Protein AF-A0A7C4J9B8-F1 (afdb_monomer)

Structure (mmCIF, N/CA/C/O backbone):
data_AF-A0A7C4J9B8-F1
#
_entry.id   AF-A0A7C4J9B8-F1
#
loop_
_atom_site.group_PDB
_atom_site.id
_atom_site.type_symbol
_atom_site.label_atom_id
_atom_site.label_alt_id
_atom_site.label_comp_id
_atom_site.label_asym_id
_atom_site.label_entity_id
_atom_site.label_seq_id
_atom_site.pdbx_PDB_ins_code
_atom_site.Cartn_x
_atom_site.Cartn_y
_atom_site.Cartn_z
_atom_site.occupancy
_atom_site.B_iso_or_equiv
_atom_site.auth_seq_id
_atom_site.auth_comp_id
_atom_site.auth_asym_id
_atom_site.auth_atom_id
_atom_site.pdbx_PDB_model_num
ATOM 1 N N . GLN A 1 1 ? -2.238 14.741 -14.739 1.00 83.69 1 GLN A N 1
ATOM 2 C CA . GLN A 1 1 ? -2.807 13.945 -13.625 1.00 83.69 1 GLN A CA 1
ATOM 3 C C . GLN A 1 1 ? -1.728 13.008 -13.070 1.00 83.69 1 GLN A C 1
ATOM 5 O O . GLN A 1 1 ? -0.863 12.611 -13.839 1.00 83.69 1 GLN A O 1
ATOM 10 N N . ASP A 1 2 ? -1.736 12.688 -11.771 1.00 91.88 2 ASP A N 1
ATOM 11 C CA . ASP A 1 2 ? -0.837 11.696 -11.151 1.00 91.88 2 ASP A CA 1
ATOM 12 C C . ASP A 1 2 ? -1.139 10.262 -11.636 1.00 91.88 2 ASP A C 1
ATOM 14 O O . ASP A 1 2 ? -2.225 9.717 -11.402 1.00 91.88 2 ASP A O 1
ATOM 18 N N . THR A 1 3 ? -0.169 9.643 -12.313 1.00 95.00 3 THR A N 1
ATOM 19 C CA . THR A 1 3 ? -0.278 8.241 -12.752 1.00 95.00 3 THR A CA 1
ATOM 20 C C . THR A 1 3 ? 0.234 7.260 -11.702 1.00 95.00 3 THR A C 1
ATOM 22 O O . THR A 1 3 ? -0.128 6.095 -11.779 1.00 95.00 3 THR A O 1
ATOM 25 N N . GLY A 1 4 ? 0.913 7.733 -10.655 1.00 95.50 4 GLY A N 1
ATOM 26 C CA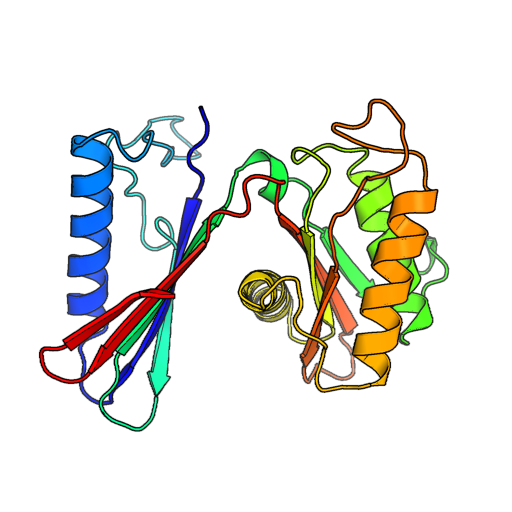 . GLY A 1 4 ? 1.406 6.964 -9.517 1.00 95.50 4 GLY A CA 1
ATOM 27 C C . GLY A 1 4 ? 2.857 6.504 -9.651 1.00 95.50 4 GLY A C 1
ATOM 28 O O . GLY A 1 4 ? 3.483 6.637 -10.704 1.00 95.50 4 GLY A O 1
ATOM 29 N N . THR A 1 5 ? 3.366 5.938 -8.562 1.00 96.38 5 THR A N 1
ATOM 30 C CA . THR A 1 5 ? 4.609 5.171 -8.509 1.00 96.38 5 THR A CA 1
ATOM 31 C C . THR A 1 5 ? 4.346 3.760 -9.039 1.00 96.38 5 THR A C 1
ATOM 33 O O . THR A 1 5 ? 3.442 3.093 -8.520 1.00 96.38 5 THR A O 1
ATOM 36 N N . PRO A 1 6 ? 5.109 3.286 -10.040 1.00 97.56 6 PRO A N 1
ATOM 37 C CA . PRO A 1 6 ? 5.047 1.900 -10.485 1.00 97.56 6 PRO A CA 1
ATOM 38 C C . PRO A 1 6 ? 5.665 0.979 -9.424 1.00 97.56 6 PRO A C 1
ATOM 40 O O . PRO A 1 6 ? 6.838 1.134 -9.071 1.00 97.56 6 PRO A O 1
ATOM 43 N N . ILE A 1 7 ? 4.875 0.031 -8.920 1.00 97.88 7 ILE A N 1
ATOM 44 C CA . ILE A 1 7 ? 5.305 -0.984 -7.952 1.00 97.88 7 ILE A CA 1
ATOM 45 C C . ILE A 1 7 ? 5.047 -2.363 -8.556 1.00 97.88 7 ILE A C 1
ATOM 47 O O . ILE A 1 7 ? 3.918 -2.669 -8.949 1.00 97.88 7 ILE A O 1
ATOM 51 N N . PHE A 1 8 ? 6.094 -3.180 -8.611 1.00 98.38 8 PHE A N 1
ATOM 52 C CA . PHE A 1 8 ? 6.072 -4.528 -9.163 1.00 98.38 8 PHE A CA 1
ATOM 53 C C . PHE A 1 8 ? 6.407 -5.556 -8.085 1.00 98.38 8 PHE A C 1
ATOM 55 O O . PHE A 1 8 ? 7.357 -5.379 -7.321 1.00 98.38 8 PHE A O 1
ATOM 62 N N . TYR A 1 9 ? 5.651 -6.645 -8.083 1.00 98.19 9 TYR A N 1
ATOM 63 C CA . TYR A 1 9 ? 5.896 -7.857 -7.314 1.00 98.19 9 TYR A CA 1
ATOM 64 C C . TYR A 1 9 ? 6.062 -8.988 -8.329 1.00 98.19 9 TYR A C 1
ATOM 66 O O . TYR A 1 9 ? 5.125 -9.327 -9.050 1.00 98.19 9 TYR A O 1
ATOM 74 N N . VAL A 1 10 ? 7.279 -9.503 -8.450 1.00 98.25 10 VAL A N 1
ATOM 75 C CA . VAL A 1 10 ? 7.687 -10.430 -9.503 1.00 98.25 10 VAL A CA 1
ATOM 76 C C . VAL A 1 10 ? 8.033 -11.765 -8.866 1.00 98.25 10 VAL A C 1
ATOM 78 O O . VAL A 1 10 ? 9.107 -11.914 -8.286 1.00 98.25 10 VAL A O 1
ATOM 81 N N . HIS A 1 11 ? 7.126 -12.723 -9.006 1.00 98.31 11 HIS A N 1
ATOM 82 C CA . HIS A 1 11 ? 7.353 -14.115 -8.641 1.00 98.31 11 HIS A CA 1
ATOM 83 C C . HIS A 1 11 ? 7.901 -14.827 -9.871 1.00 98.31 11 HIS A C 1
ATOM 85 O O . HIS A 1 11 ? 7.189 -14.941 -10.872 1.00 98.31 11 HIS A O 1
ATOM 91 N N . HIS A 1 12 ? 9.171 -15.219 -9.840 1.00 98.00 12 HIS A N 1
ATOM 92 C CA . HIS A 1 12 ? 9.857 -15.784 -11.000 1.00 98.00 12 HIS A CA 1
ATOM 93 C C . HIS A 1 12 ? 10.343 -17.213 -10.737 1.00 98.00 12 HIS A C 1
ATOM 95 O O . HIS A 1 12 ? 10.721 -17.515 -9.607 1.00 98.00 12 HIS A O 1
ATOM 101 N N . PRO A 1 13 ? 10.404 -18.069 -11.770 1.00 97.19 13 PRO A N 1
ATOM 102 C CA . PRO A 1 13 ? 10.996 -19.395 -11.643 1.00 97.19 13 PRO A CA 1
ATOM 103 C C . PRO A 1 13 ? 12.482 -19.351 -11.275 1.00 97.19 13 PRO A C 1
ATOM 105 O O . PRO A 1 13 ? 13.183 -18.367 -11.560 1.00 97.19 13 PRO A O 1
ATOM 108 N N . GLU A 1 14 ? 12.974 -20.458 -10.722 1.00 96.75 14 GLU A N 1
ATOM 109 C CA . GLU A 1 14 ? 14.399 -20.666 -10.462 1.00 96.75 14 GLU A CA 1
ATOM 110 C C . GLU A 1 14 ? 15.246 -20.482 -11.736 1.00 96.75 14 GLU A C 1
ATOM 112 O O . GLU A 1 14 ? 14.867 -20.868 -12.846 1.00 96.75 14 GLU A O 1
ATOM 117 N N . GLY A 1 15 ? 16.414 -19.850 -11.584 1.00 95.50 15 GLY A N 1
ATOM 118 C CA . GLY A 1 15 ? 17.379 -19.650 -12.672 1.00 95.50 15 GLY A CA 1
ATOM 119 C C . GLY A 1 15 ? 17.086 -18.453 -13.586 1.00 95.50 15 GLY A C 1
ATOM 120 O O . GLY A 1 15 ? 17.899 -18.123 -14.459 1.00 95.50 15 GLY A O 1
ATOM 121 N N . TRP A 1 16 ? 15.973 -17.744 -13.377 1.00 96.19 16 TRP A N 1
ATOM 122 C CA . TRP A 1 16 ? 15.672 -16.510 -14.101 1.00 96.19 16 TRP A CA 1
ATOM 123 C C . TRP A 1 16 ? 16.461 -15.327 -13.533 1.00 96.19 16 TRP A C 1
ATOM 125 O O . TRP A 1 16 ? 16.483 -15.054 -12.337 1.00 96.19 16 TRP A O 1
ATOM 135 N N . SER A 1 17 ? 17.118 -14.566 -14.411 1.00 97.44 17 SER A N 1
ATOM 136 C CA . SER A 1 17 ? 17.943 -13.437 -13.975 1.00 97.44 17 SER A CA 1
ATOM 137 C C . SER A 1 17 ? 17.088 -12.232 -13.577 1.00 97.44 17 SER A C 1
ATOM 139 O O . SER A 1 17 ? 16.566 -11.521 -14.440 1.00 97.44 17 SER A O 1
ATOM 141 N N . THR A 1 18 ? 17.054 -11.919 -12.281 1.00 97.81 18 THR A N 1
ATOM 142 C CA . THR A 1 18 ? 16.412 -10.704 -11.742 1.00 97.81 18 THR A CA 1
ATOM 143 C C . THR A 1 18 ? 16.972 -9.415 -12.351 1.00 97.81 18 THR A C 1
ATOM 145 O O . THR A 1 18 ? 16.229 -8.457 -12.559 1.00 97.81 18 THR A O 1
ATOM 148 N N . ARG A 1 19 ? 18.259 -9.388 -12.735 1.00 97.62 19 ARG A N 1
ATOM 149 C CA . ARG A 1 19 ? 18.864 -8.268 -13.479 1.00 97.62 19 ARG A CA 1
ATOM 150 C C . ARG A 1 19 ? 18.213 -8.075 -14.851 1.00 97.62 19 ARG A C 1
ATOM 152 O O . ARG A 1 19 ? 17.813 -6.961 -15.173 1.00 97.62 19 ARG A O 1
ATOM 159 N N . LYS A 1 20 ? 18.069 -9.149 -15.637 1.00 98.12 20 LYS A N 1
ATOM 160 C CA . LYS A 1 20 ? 17.431 -9.083 -16.966 1.00 98.12 20 LYS A CA 1
ATOM 161 C C . LYS A 1 20 ? 15.945 -8.730 -16.856 1.00 98.12 20 LYS A C 1
ATOM 163 O O . LYS A 1 20 ? 15.470 -7.885 -17.608 1.00 98.12 20 LYS A O 1
ATOM 168 N N . LEU A 1 21 ? 15.234 -9.314 -15.889 1.00 97.75 21 LEU A N 1
ATOM 169 C CA . LEU A 1 21 ? 13.833 -8.973 -15.614 1.00 97.75 21 LEU A CA 1
ATOM 170 C C . LEU A 1 21 ? 13.683 -7.492 -15.235 1.00 97.75 21 LEU A C 1
ATOM 172 O O . LEU A 1 21 ? 12.823 -6.796 -15.768 1.00 97.75 21 LEU A O 1
ATOM 176 N N . ARG A 1 22 ? 14.563 -6.975 -14.369 1.00 98.19 22 ARG A N 1
ATOM 177 C CA . ARG A 1 22 ? 14.599 -5.553 -13.996 1.00 98.19 22 ARG A CA 1
ATOM 178 C C . ARG A 1 22 ? 14.830 -4.653 -15.210 1.00 98.19 22 ARG A C 1
ATOM 180 O O . ARG A 1 22 ? 14.131 -3.653 -15.352 1.00 98.19 22 ARG A O 1
ATOM 187 N N . GLU A 1 23 ? 15.784 -4.993 -16.075 1.00 98.06 23 GLU A N 1
ATOM 188 C CA . GLU A 1 23 ? 16.058 -4.253 -17.316 1.00 98.06 23 GLU A CA 1
ATOM 189 C C . GLU A 1 23 ? 14.816 -4.207 -18.227 1.00 98.06 23 GLU A C 1
ATOM 191 O O . GLU A 1 23 ? 14.440 -3.129 -18.691 1.00 98.06 23 GLU A O 1
ATOM 196 N N . GLN A 1 24 ? 14.126 -5.338 -18.409 1.00 97.88 24 GLN A N 1
ATOM 197 C CA . GLN A 1 24 ? 12.894 -5.422 -19.205 1.00 97.88 24 GLN A CA 1
ATOM 198 C C . GLN A 1 24 ? 11.749 -4.591 -18.608 1.00 97.88 24 GLN A C 1
ATOM 200 O O . GLN A 1 24 ? 11.103 -3.828 -19.328 1.00 97.88 24 GLN A O 1
ATOM 205 N N . ILE A 1 25 ? 11.528 -4.675 -17.293 1.00 98.12 25 ILE A N 1
ATOM 206 C CA . ILE A 1 25 ? 10.502 -3.883 -16.596 1.00 98.12 25 ILE A CA 1
ATOM 207 C C . ILE A 1 25 ? 10.797 -2.384 -16.729 1.00 98.12 25 ILE A C 1
ATOM 209 O O . ILE A 1 25 ? 9.907 -1.605 -17.075 1.00 98.12 25 ILE A O 1
ATOM 213 N N . ARG A 1 26 ? 12.050 -1.961 -16.512 1.00 98.38 26 ARG A N 1
ATOM 214 C CA . ARG A 1 26 ? 12.448 -0.550 -16.659 1.00 98.38 26 ARG A CA 1
ATOM 215 C C . ARG A 1 26 ? 12.256 -0.065 -18.097 1.00 98.38 26 ARG A C 1
ATOM 217 O O . ARG A 1 26 ? 11.726 1.027 -18.290 1.00 98.38 26 ARG A O 1
ATOM 224 N N . ALA A 1 27 ? 12.605 -0.873 -19.098 1.00 98.50 27 ALA A N 1
ATOM 225 C CA . ALA A 1 27 ? 12.360 -0.542 -20.501 1.00 98.50 27 ALA A CA 1
ATOM 226 C C . ALA A 1 27 ? 10.858 -0.387 -20.809 1.00 98.50 27 ALA A C 1
ATOM 228 O O . ALA A 1 27 ? 10.466 0.567 -21.483 1.00 98.50 27 ALA A O 1
ATOM 229 N N . ALA A 1 28 ? 10.006 -1.260 -20.260 1.00 98.06 28 ALA A N 1
ATOM 230 C CA . ALA A 1 28 ? 8.555 -1.162 -20.413 1.00 98.06 28 ALA A CA 1
ATOM 231 C C . ALA A 1 28 ? 7.982 0.121 -19.780 1.00 98.06 28 ALA A C 1
ATOM 233 O O . ALA A 1 28 ? 7.126 0.770 -20.382 1.00 98.06 28 ALA A O 1
ATOM 234 N N . VAL A 1 29 ? 8.481 0.535 -18.608 1.00 98.19 29 VAL A N 1
ATOM 235 C CA . VAL A 1 29 ? 8.089 1.801 -17.955 1.00 98.19 29 VAL A CA 1
ATOM 236 C C . VAL A 1 29 ? 8.494 3.019 -18.792 1.00 98.19 29 VAL A C 1
ATOM 238 O O . VAL A 1 29 ? 7.688 3.940 -18.967 1.00 98.19 29 VAL A O 1
ATOM 241 N N . VAL A 1 30 ? 9.707 3.018 -19.357 1.00 98.44 30 VAL A N 1
ATOM 242 C CA . VAL A 1 30 ? 10.170 4.084 -20.263 1.00 98.44 30 VAL A CA 1
ATOM 243 C C . VAL A 1 30 ? 9.278 4.161 -21.495 1.00 98.44 30 VAL A C 1
ATOM 245 O O . VAL A 1 30 ? 8.815 5.245 -21.849 1.00 98.44 30 VAL A O 1
ATOM 248 N N . GLU A 1 31 ? 8.983 3.023 -22.121 1.00 98.56 31 GLU A N 1
ATOM 249 C CA . GLU A 1 31 ? 8.144 2.973 -23.317 1.00 98.56 31 GLU A CA 1
ATOM 250 C C . GLU A 1 31 ? 6.706 3.422 -23.027 1.00 98.56 31 GLU A C 1
ATOM 252 O O . GLU A 1 31 ? 6.135 4.204 -23.789 1.00 98.56 31 GLU A O 1
ATOM 257 N N . ALA A 1 32 ? 6.129 3.009 -21.896 1.00 97.88 32 ALA A N 1
ATOM 258 C CA . ALA A 1 32 ? 4.807 3.461 -21.467 1.00 97.88 32 ALA A CA 1
ATOM 259 C C . ALA A 1 32 ? 4.773 4.978 -21.202 1.00 97.88 32 ALA A C 1
ATOM 261 O O . ALA A 1 32 ? 3.788 5.645 -21.529 1.00 97.88 32 ALA A O 1
ATOM 262 N N . THR A 1 33 ? 5.859 5.541 -20.667 1.00 97.81 33 THR A N 1
ATOM 263 C CA . THR A 1 33 ? 6.002 6.993 -20.474 1.00 97.81 33 THR A CA 1
ATOM 264 C C . THR A 1 33 ? 6.142 7.718 -21.811 1.00 97.81 33 THR A C 1
ATOM 266 O O . THR A 1 33 ? 5.440 8.698 -22.051 1.00 97.81 33 THR A O 1
ATOM 269 N N . ARG A 1 34 ? 6.958 7.197 -22.737 1.00 98.06 34 ARG A N 1
ATOM 270 C CA . ARG A 1 34 ? 7.125 7.742 -24.096 1.00 98.06 34 ARG A CA 1
ATOM 271 C C . ARG A 1 34 ? 5.809 7.746 -24.879 1.00 98.06 34 ARG A C 1
ATOM 273 O O . ARG A 1 34 ? 5.516 8.709 -25.581 1.00 98.06 34 ARG A O 1
ATOM 280 N N . LYS A 1 35 ? 4.993 6.697 -24.728 1.00 97.81 35 LYS A N 1
ATOM 281 C CA . LYS A 1 35 ? 3.639 6.596 -25.306 1.00 97.81 35 LYS A CA 1
ATOM 282 C C . LYS A 1 35 ? 2.586 7.443 -24.581 1.00 97.81 35 LYS A C 1
ATOM 284 O O . LYS A 1 35 ? 1.425 7.414 -24.971 1.00 97.81 35 LYS A O 1
ATOM 289 N N . SER A 1 36 ? 2.969 8.194 -23.546 1.00 95.69 36 SER A N 1
ATOM 290 C CA . SER A 1 36 ? 2.068 9.006 -22.716 1.00 95.69 36 SER A CA 1
ATOM 291 C C . SER A 1 36 ? 0.985 8.210 -21.971 1.00 95.69 36 SER A C 1
ATOM 293 O O . SER A 1 36 ? 0.001 8.791 -21.519 1.00 95.69 36 SER A O 1
ATOM 295 N N . TYR A 1 37 ? 1.163 6.895 -21.784 1.00 95.44 37 TYR A N 1
ATOM 296 C CA . TYR A 1 37 ? 0.320 6.116 -20.866 1.00 95.44 37 TYR A CA 1
ATOM 297 C C . TYR A 1 37 ? 0.611 6.482 -19.409 1.00 95.44 37 TYR A C 1
ATOM 299 O O . TYR A 1 37 ? -0.278 6.437 -18.559 1.00 95.44 37 TYR A O 1
ATOM 307 N N . LEU A 1 38 ? 1.858 6.867 -19.129 1.00 96.50 38 LEU A N 1
ATOM 308 C CA . LEU A 1 38 ? 2.309 7.338 -17.829 1.00 96.50 38 LEU A CA 1
ATOM 309 C C . LEU A 1 38 ? 2.711 8.811 -17.915 1.00 96.50 38 LEU A C 1
ATOM 311 O O . LEU A 1 38 ? 3.395 9.233 -18.846 1.00 96.50 38 LEU A O 1
ATOM 315 N N . ARG A 1 39 ? 2.344 9.585 -16.893 1.00 96.44 39 ARG A N 1
ATOM 316 C CA . ARG A 1 39 ? 2.967 10.886 -16.621 1.00 96.44 39 ARG A CA 1
ATOM 317 C C . ARG A 1 39 ? 4.343 10.625 -16.001 1.00 96.44 39 ARG A C 1
ATOM 319 O O . ARG A 1 39 ? 4.416 9.765 -15.126 1.00 96.44 39 ARG A O 1
ATOM 326 N N . PRO A 1 40 ? 5.404 11.355 -16.378 1.00 95.75 40 PRO A N 1
ATOM 327 C CA . PRO A 1 40 ? 6.692 11.247 -15.706 1.00 95.75 40 PRO A CA 1
ATOM 328 C C . PRO A 1 40 ? 6.588 11.779 -14.265 1.00 95.75 40 PRO A C 1
ATOM 330 O O . PRO A 1 40 ? 6.444 12.982 -14.048 1.00 95.75 40 PRO A O 1
ATOM 333 N N . ASN A 1 41 ? 6.612 10.876 -13.284 1.00 95.50 41 ASN A N 1
ATOM 334 C CA . ASN A 1 41 ? 6.456 11.157 -11.849 1.00 95.50 41 ASN A CA 1
ATOM 335 C C . ASN A 1 41 ? 7.750 10.930 -11.048 1.00 95.50 41 ASN A C 1
ATOM 337 O O . ASN A 1 41 ? 7.782 11.247 -9.865 1.00 95.50 41 ASN A O 1
ATOM 341 N N . ALA A 1 42 ? 8.803 10.387 -11.665 1.00 96.75 42 ALA A N 1
ATOM 342 C CA . ALA A 1 42 ? 10.105 10.235 -11.023 1.00 96.75 42 ALA A CA 1
ATOM 343 C C . ALA A 1 42 ? 10.799 11.601 -10.920 1.00 96.75 42 ALA A C 1
ATOM 345 O O . ALA A 1 42 ? 11.234 12.163 -11.928 1.00 96.75 42 ALA A O 1
ATOM 346 N N . VAL A 1 43 ? 10.876 12.131 -9.702 1.00 96.88 43 VAL A N 1
ATOM 347 C CA . VAL A 1 43 ? 11.511 13.412 -9.378 1.00 96.88 43 VAL A CA 1
ATOM 348 C C . VAL A 1 43 ? 12.607 13.163 -8.351 1.00 96.88 43 VAL A C 1
ATOM 350 O O . VAL A 1 43 ? 12.378 12.481 -7.355 1.00 96.88 43 VAL A O 1
ATOM 353 N N . ASP A 1 44 ? 13.795 13.699 -8.606 1.00 96.94 44 ASP A N 1
ATOM 354 C CA . ASP A 1 44 ? 14.911 13.657 -7.666 1.00 96.94 44 ASP A CA 1
ATOM 355 C C . ASP A 1 44 ? 14.644 14.589 -6.473 1.00 96.94 44 ASP A C 1
ATOM 357 O O . ASP A 1 44 ? 14.450 15.793 -6.640 1.00 96.94 44 ASP A O 1
ATOM 361 N N . SER A 1 45 ? 14.653 14.032 -5.262 1.00 95.50 45 SER A N 1
ATOM 362 C CA . SER A 1 45 ? 14.241 14.741 -4.043 1.00 95.50 45 SER A CA 1
ATOM 363 C C . SER A 1 45 ? 15.172 15.881 -3.613 1.00 95.50 45 SER A C 1
ATOM 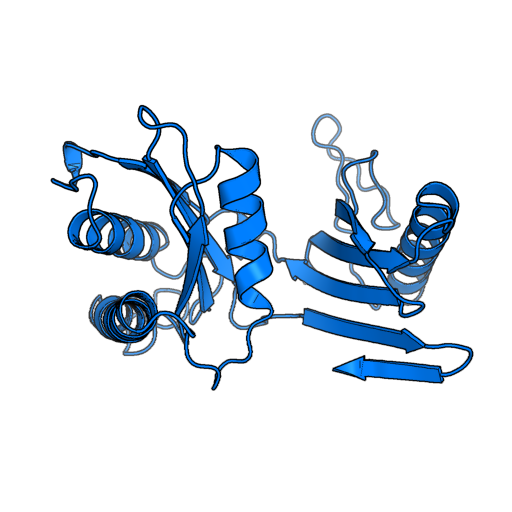365 O O . SER A 1 45 ? 14.775 16.686 -2.773 1.00 95.50 45 SER A O 1
ATOM 367 N N . LEU A 1 46 ? 16.408 15.946 -4.121 1.00 97.12 46 LEU A N 1
ATOM 368 C CA . LEU A 1 46 ? 17.375 16.987 -3.749 1.00 97.12 46 LEU A CA 1
ATOM 369 C C . LEU A 1 46 ? 17.412 18.129 -4.765 1.00 97.12 46 LEU A C 1
ATOM 371 O O . LEU A 1 46 ? 17.655 19.278 -4.400 1.00 97.12 46 LEU A O 1
ATOM 375 N N . THR A 1 47 ? 17.204 17.811 -6.039 1.00 97.38 47 THR A N 1
ATOM 376 C CA . THR A 1 47 ? 17.339 18.760 -7.150 1.00 97.38 47 THR A CA 1
ATOM 377 C C . THR A 1 47 ? 16.007 19.187 -7.753 1.00 97.38 47 THR A C 1
ATOM 379 O O . THR A 1 47 ? 16.002 20.087 -8.592 1.00 97.38 47 THR A O 1
ATOM 382 N N . ASP A 1 48 ? 14.905 18.539 -7.364 1.00 96.31 48 ASP A N 1
ATOM 383 C CA . ASP A 1 48 ? 13.555 18.716 -7.920 1.00 96.31 48 ASP A CA 1
ATOM 384 C C . ASP A 1 48 ? 13.481 18.452 -9.439 1.00 96.31 48 ASP A C 1
ATOM 386 O O . ASP A 1 48 ? 12.543 18.835 -10.141 1.00 96.31 48 ASP A O 1
ATOM 390 N N . LYS A 1 49 ? 14.496 17.772 -9.991 1.00 97.56 49 LYS A N 1
ATOM 391 C CA . LYS A 1 49 ? 14.557 17.445 -11.415 1.00 97.56 49 LYS A CA 1
ATOM 392 C C . LYS A 1 49 ? 13.754 16.188 -11.696 1.00 97.56 49 LYS A C 1
ATOM 394 O O . LYS A 1 49 ? 13.992 15.130 -11.119 1.00 97.56 49 LYS A O 1
ATOM 399 N N . ASN A 1 50 ? 12.840 16.296 -12.649 1.00 97.19 50 ASN A N 1
ATOM 400 C CA . ASN A 1 50 ? 12.106 15.156 -13.172 1.00 97.19 50 ASN A CA 1
ATOM 401 C C . ASN A 1 50 ? 12.954 14.404 -14.209 1.00 97.19 50 ASN A C 1
ATOM 403 O O . ASN A 1 50 ? 13.529 15.030 -15.100 1.00 97.19 50 ASN A O 1
ATOM 407 N N . SER A 1 51 ? 13.008 13.073 -14.131 1.00 96.81 51 SER A N 1
ATOM 408 C CA . SER A 1 51 ? 13.779 12.263 -15.086 1.00 96.81 51 SER A CA 1
ATOM 409 C C . SER A 1 51 ? 13.162 12.199 -16.487 1.00 96.81 51 SER A C 1
ATOM 411 O O . SER A 1 51 ? 13.825 11.805 -17.445 1.00 96.81 51 SER A O 1
ATOM 413 N N . GLY A 1 52 ? 11.883 12.560 -16.621 1.00 97.19 52 GLY A N 1
ATOM 414 C CA . GLY A 1 52 ? 11.147 12.583 -17.884 1.00 97.19 52 GLY A CA 1
ATOM 415 C C . GLY A 1 52 ? 10.717 11.207 -18.404 1.00 97.19 52 GLY A C 1
ATOM 416 O O . GLY A 1 52 ? 9.932 11.143 -19.346 1.00 97.19 52 GLY A O 1
ATOM 417 N N . ASN A 1 53 ? 11.174 10.109 -17.794 1.00 97.12 53 ASN A N 1
ATOM 418 C CA . ASN A 1 53 ? 10.945 8.745 -18.287 1.00 97.12 53 ASN A CA 1
ATOM 419 C C . ASN A 1 53 ? 10.438 7.755 -17.217 1.00 97.12 53 ASN A C 1
ATOM 421 O O . ASN A 1 53 ? 10.388 6.556 -17.485 1.00 97.12 53 ASN A O 1
ATOM 425 N N . ASN A 1 54 ? 10.066 8.245 -16.025 1.00 96.69 54 ASN A N 1
ATOM 426 C CA . ASN A 1 54 ? 9.651 7.440 -14.862 1.00 96.69 54 ASN A CA 1
ATOM 427 C C . ASN A 1 54 ? 10.713 6.485 -14.301 1.00 96.69 54 ASN A C 1
ATOM 429 O O . ASN A 1 54 ? 10.382 5.607 -13.504 1.00 96.69 54 ASN A O 1
ATOM 433 N N . LEU A 1 55 ? 11.982 6.660 -14.662 1.00 97.38 55 LEU A N 1
ATOM 434 C CA . LEU A 1 55 ? 13.082 5.983 -13.990 1.00 97.38 55 LEU A CA 1
ATOM 435 C C . LEU A 1 55 ? 13.744 6.928 -12.993 1.00 97.38 55 LEU A C 1
ATOM 437 O O . LEU A 1 55 ? 13.934 8.108 -13.280 1.00 97.38 55 LEU A O 1
ATOM 441 N N . GLY A 1 56 ? 14.106 6.390 -11.837 1.00 95.00 56 GLY A N 1
ATOM 442 C CA . GLY A 1 56 ? 15.001 7.014 -10.875 1.00 95.00 56 GLY A CA 1
ATOM 443 C C . GLY A 1 56 ? 16.160 6.074 -10.564 1.00 95.00 56 GLY A C 1
ATOM 444 O O . GLY A 1 56 ? 16.649 5.351 -11.444 1.00 95.00 56 GLY A O 1
ATOM 445 N N . ASP A 1 57 ? 16.570 6.088 -9.301 1.00 93.50 57 ASP A N 1
ATOM 446 C CA . ASP A 1 57 ? 17.537 5.156 -8.729 1.00 93.50 57 ASP A CA 1
ATOM 447 C C . ASP A 1 57 ? 17.019 3.696 -8.725 1.00 93.50 57 ASP A C 1
ATOM 449 O O . ASP A 1 57 ? 16.082 3.318 -9.443 1.00 93.50 57 ASP A O 1
ATOM 453 N N . ASP A 1 58 ? 17.655 2.839 -7.929 1.00 90.25 58 ASP A N 1
ATOM 454 C CA . ASP A 1 58 ? 17.267 1.434 -7.796 1.00 90.25 58 ASP A CA 1
ATOM 455 C C . ASP A 1 58 ? 15.917 1.222 -7.092 1.00 90.25 58 ASP A C 1
ATOM 457 O O . ASP A 1 58 ? 15.395 0.104 -7.126 1.00 90.25 58 ASP A O 1
ATOM 461 N N . ALA A 1 59 ? 15.338 2.263 -6.483 1.00 91.25 59 ALA A N 1
ATOM 462 C CA . ALA A 1 59 ? 14.054 2.214 -5.791 1.00 91.25 59 ALA A CA 1
ATOM 463 C C . ALA A 1 59 ? 12.877 2.733 -6.643 1.00 91.25 59 ALA A C 1
ATOM 465 O O . ALA A 1 59 ? 11.720 2.523 -6.257 1.00 91.25 59 ALA A O 1
ATOM 466 N N . PHE A 1 60 ? 13.139 3.364 -7.799 1.00 95.62 60 PHE A N 1
ATOM 467 C CA . PHE A 1 60 ? 12.104 3.889 -8.697 1.00 95.62 60 PHE A CA 1
ATOM 468 C C . PHE A 1 60 ? 12.310 3.434 -10.163 1.00 95.62 60 PHE A C 1
ATOM 470 O O . PHE A 1 60 ? 13.244 3.888 -10.832 1.00 95.62 60 PHE A O 1
ATOM 477 N N . PRO A 1 61 ? 11.431 2.582 -10.728 1.00 96.81 61 PRO A N 1
ATOM 478 C CA . PRO A 1 61 ? 10.263 1.965 -10.095 1.00 96.81 61 PRO A CA 1
ATOM 479 C C . PRO A 1 61 ? 10.653 0.944 -9.019 1.00 96.81 61 PRO A C 1
ATOM 481 O O . PRO A 1 61 ? 11.743 0.373 -9.058 1.00 96.81 61 PRO A O 1
ATOM 484 N N . THR A 1 62 ? 9.744 0.681 -8.081 1.00 96.81 62 THR A N 1
ATOM 485 C CA . THR A 1 62 ? 9.966 -0.322 -7.034 1.00 96.81 62 THR A CA 1
ATOM 486 C C . THR A 1 62 ? 9.698 -1.713 -7.599 1.00 96.81 62 THR A C 1
ATOM 488 O O . THR A 1 62 ? 8.625 -1.956 -8.150 1.00 96.81 62 THR A O 1
ATOM 491 N N . ILE A 1 63 ? 10.661 -2.627 -7.470 1.00 97.75 63 ILE A N 1
ATOM 492 C CA . ILE A 1 63 ? 10.548 -3.995 -7.986 1.00 97.75 63 ILE A CA 1
ATOM 493 C C . ILE A 1 63 ? 10.989 -4.972 -6.903 1.00 97.75 63 ILE A C 1
ATOM 495 O O . ILE A 1 63 ? 12.157 -4.992 -6.508 1.00 97.75 63 ILE A O 1
ATOM 499 N N . HIS A 1 64 ? 10.047 -5.787 -6.454 1.00 97.19 64 HIS A N 1
ATOM 500 C CA . HIS A 1 64 ? 10.275 -6.880 -5.525 1.00 97.19 64 HIS A CA 1
ATOM 501 C C . HIS A 1 64 ? 10.361 -8.180 -6.311 1.00 97.19 64 HIS A C 1
ATOM 503 O O . HIS A 1 64 ? 9.483 -8.461 -7.122 1.00 97.19 64 HIS A O 1
ATOM 509 N N . PHE A 1 65 ? 11.428 -8.939 -6.088 1.00 97.56 65 PHE A N 1
ATOM 510 C CA . PHE A 1 65 ? 11.615 -10.256 -6.679 1.00 97.56 65 PHE A CA 1
ATOM 511 C C . PHE A 1 65 ? 11.464 -11.310 -5.593 1.00 97.56 65 PHE A C 1
ATOM 513 O O . PHE A 1 65 ? 12.052 -11.156 -4.524 1.00 97.56 65 PHE A O 1
ATOM 520 N N . GLU A 1 66 ? 10.709 -12.353 -5.904 1.00 97.75 66 GLU A N 1
ATOM 521 C CA . GLU A 1 66 ? 10.609 -13.583 -5.129 1.00 97.75 66 GLU A CA 1
ATOM 522 C C . GLU A 1 66 ? 10.828 -14.747 -6.099 1.00 97.75 66 GLU A C 1
ATOM 524 O O . GLU A 1 66 ? 10.152 -14.839 -7.127 1.00 97.75 66 GLU A O 1
ATOM 529 N N . GLU A 1 67 ? 11.786 -15.616 -5.800 1.00 98.00 67 GLU A N 1
ATOM 530 C CA . GLU A 1 67 ? 11.959 -16.854 -6.556 1.00 98.00 67 GLU A CA 1
ATOM 531 C C . GLU A 1 67 ? 10.937 -17.882 -6.060 1.00 98.00 67 GLU A C 1
ATOM 533 O O . GLU A 1 67 ? 10.762 -18.051 -4.854 1.00 98.00 67 GLU A O 1
ATOM 538 N N . VAL A 1 68 ? 10.235 -18.542 -6.979 1.00 97.25 68 VAL A N 1
ATOM 539 C CA . VAL A 1 68 ? 9.187 -19.521 -6.665 1.00 97.25 68 VAL A CA 1
ATOM 540 C C . VAL A 1 68 ? 9.412 -20.827 -7.417 1.00 97.25 68 VAL A C 1
ATOM 542 O O . VAL A 1 68 ? 10.017 -20.852 -8.489 1.00 97.25 68 VAL A O 1
ATOM 545 N N . GLU A 1 69 ? 8.898 -21.920 -6.854 1.00 95.69 69 GLU A N 1
ATOM 546 C CA . GLU A 1 69 ? 8.865 -23.215 -7.534 1.00 95.69 69 GLU A CA 1
ATOM 547 C C . GLU A 1 69 ? 7.960 -23.175 -8.777 1.00 95.69 69 GLU A C 1
ATOM 549 O O . GLU A 1 69 ? 6.984 -22.422 -8.844 1.00 95.69 69 GLU A O 1
ATOM 554 N N . GLY A 1 70 ? 8.258 -24.045 -9.744 1.00 94.38 70 GLY A N 1
ATOM 555 C CA . GLY A 1 70 ? 7.535 -24.141 -11.011 1.00 94.38 70 GLY A CA 1
ATOM 556 C C . GLY A 1 70 ? 8.200 -23.350 -12.135 1.00 94.38 70 GLY A C 1
ATOM 557 O O . GLY A 1 70 ? 9.367 -22.983 -12.056 1.00 94.38 70 GLY A O 1
ATOM 558 N N . ASP A 1 71 ? 7.455 -23.125 -13.211 1.00 95.81 71 ASP A N 1
ATOM 559 C CA . ASP A 1 71 ? 7.914 -22.521 -14.470 1.00 95.81 71 ASP A CA 1
ATOM 560 C C . ASP A 1 71 ? 7.095 -21.280 -14.872 1.00 95.81 71 ASP A C 1
ATOM 562 O O . ASP A 1 71 ? 7.264 -20.725 -15.959 1.00 95.81 71 ASP A O 1
ATOM 566 N N . THR A 1 72 ? 6.225 -20.818 -13.973 1.00 96.94 72 THR A N 1
ATOM 567 C CA . THR A 1 72 ? 5.337 -19.677 -14.194 1.00 96.94 72 THR A CA 1
ATOM 568 C C . THR A 1 72 ? 5.947 -18.382 -13.660 1.00 96.94 72 THR A C 1
ATOM 570 O O . THR A 1 72 ? 6.279 -18.277 -12.480 1.00 96.94 72 THR A O 1
ATOM 573 N N . LEU A 1 73 ? 6.023 -17.350 -14.503 1.00 97.94 73 LEU A N 1
ATOM 574 C CA . LEU A 1 73 ? 6.336 -15.981 -14.084 1.00 97.94 73 LEU A CA 1
ATOM 575 C C . LEU A 1 73 ? 5.034 -15.231 -13.783 1.00 97.94 73 LEU A C 1
ATOM 577 O O . LEU A 1 73 ? 4.199 -15.049 -14.667 1.00 97.94 73 LEU A O 1
ATOM 581 N N . THR A 1 74 ? 4.885 -14.726 -12.559 1.00 98.25 74 THR A N 1
ATOM 582 C CA . THR A 1 74 ? 3.765 -13.853 -12.175 1.00 98.25 74 THR A CA 1
ATOM 583 C C . THR A 1 74 ? 4.271 -12.453 -11.851 1.00 98.25 74 THR A C 1
ATOM 585 O O . THR A 1 74 ? 5.105 -12.269 -10.966 1.00 98.25 74 THR A O 1
ATOM 588 N N . VAL A 1 75 ? 3.740 -11.448 -12.547 1.00 98.25 75 VAL A N 1
ATOM 589 C CA . VAL A 1 75 ? 4.021 -10.029 -12.312 1.00 98.25 75 VAL A CA 1
ATOM 590 C C . VAL A 1 75 ? 2.750 -9.342 -11.836 1.00 98.25 75 VAL A C 1
ATOM 592 O O . VAL A 1 75 ? 1.843 -9.050 -12.617 1.00 98.25 75 VAL A O 1
ATOM 595 N N . ASP A 1 76 ? 2.711 -9.053 -10.545 1.00 98.12 76 ASP A N 1
ATOM 596 C CA . ASP A 1 76 ? 1.702 -8.210 -9.925 1.00 98.12 76 ASP A CA 1
ATOM 597 C C . ASP A 1 76 ? 2.146 -6.749 -9.998 1.00 98.12 76 ASP A C 1
ATOM 599 O O . ASP A 1 76 ? 3.241 -6.375 -9.569 1.00 98.12 76 ASP A O 1
ATOM 603 N N . PHE A 1 77 ? 1.291 -5.910 -10.570 1.00 97.69 77 PHE A N 1
ATOM 604 C CA . PHE A 1 77 ? 1.600 -4.522 -10.871 1.00 97.69 77 PHE A CA 1
ATOM 605 C C . PHE A 1 77 ? 0.579 -3.577 -10.252 1.00 97.69 77 PHE A C 1
ATOM 607 O O . PHE A 1 77 ? -0.629 -3.752 -10.415 1.00 97.69 77 PHE A O 1
ATOM 614 N N . MET A 1 78 ? 1.064 -2.533 -9.583 1.00 97.19 78 MET A N 1
ATOM 615 C CA . MET A 1 78 ? 0.244 -1.497 -8.966 1.00 97.19 78 MET A CA 1
ATOM 616 C C . MET A 1 78 ? 0.787 -0.103 -9.281 1.00 97.19 78 MET A C 1
ATOM 618 O O . MET A 1 78 ? 1.980 0.160 -9.146 1.00 97.19 78 MET A O 1
ATOM 622 N N . MET A 1 79 ? -0.118 0.818 -9.620 1.00 96.56 79 MET A N 1
ATOM 623 C CA . MET A 1 79 ? 0.192 2.234 -9.832 1.00 96.56 79 MET A CA 1
ATOM 624 C C . MET A 1 79 ? -0.299 3.076 -8.656 1.00 96.56 79 MET A C 1
ATOM 626 O O . MET A 1 79 ? -1.428 3.596 -8.646 1.00 96.56 79 MET A O 1
ATOM 630 N N . LYS A 1 80 ? 0.565 3.213 -7.650 1.00 96.75 80 LYS A N 1
ATOM 631 C CA . LYS A 1 80 ? 0.220 3.824 -6.366 1.00 96.75 80 LYS A CA 1
ATOM 632 C C . LYS A 1 80 ? 0.301 5.349 -6.437 1.00 96.75 80 LYS A C 1
ATOM 634 O O . LYS A 1 80 ? 1.375 5.900 -6.626 1.00 96.75 80 LYS A O 1
ATOM 639 N N . GLY A 1 81 ? -0.834 6.039 -6.316 1.00 96.62 81 GLY A N 1
ATOM 640 C CA . GLY A 1 81 ? -0.868 7.507 -6.347 1.00 96.62 81 GLY A CA 1
ATOM 641 C C . GLY A 1 81 ? -0.155 8.140 -5.148 1.00 96.62 81 GLY A C 1
ATOM 642 O O . GLY A 1 81 ? -0.253 7.625 -4.033 1.00 96.62 81 GLY A O 1
ATOM 643 N N . GLY A 1 82 ? 0.504 9.281 -5.353 1.00 95.62 82 GLY A N 1
ATOM 644 C CA . GLY A 1 82 ? 1.237 9.985 -4.295 1.00 95.62 82 GLY A CA 1
ATOM 645 C C . GLY A 1 82 ? 0.314 10.481 -3.180 1.00 95.62 82 GLY A C 1
ATOM 646 O O . GLY A 1 82 ? 0.602 10.305 -2.001 1.00 95.62 82 GLY A O 1
ATOM 647 N N . GLY A 1 83 ? -0.866 11.000 -3.537 1.00 95.81 83 GLY A N 1
ATOM 648 C CA . GLY A 1 83 ? -1.845 11.473 -2.552 1.00 95.81 83 GLY A CA 1
ATOM 649 C C . GLY A 1 83 ? -2.320 10.378 -1.591 1.00 95.81 83 GLY A C 1
ATOM 650 O O . GLY A 1 83 ? -2.417 10.620 -0.392 1.00 95.81 83 GLY A O 1
ATOM 651 N N . CYS A 1 84 ? -2.588 9.166 -2.091 1.00 96.00 84 CYS A N 1
ATOM 652 C CA . CYS A 1 84 ? -2.970 8.045 -1.231 1.00 96.00 84 CYS A CA 1
ATOM 653 C C . CYS A 1 84 ? -1.763 7.389 -0.544 1.00 96.00 84 CYS A C 1
ATOM 655 O O . CYS A 1 84 ? -1.933 6.686 0.445 1.00 96.00 84 CYS A O 1
ATOM 657 N N . GLU A 1 85 ? -0.544 7.580 -1.054 1.00 96.62 85 GLU A N 1
ATOM 658 C CA . GLU A 1 85 ? 0.681 7.136 -0.376 1.00 96.62 85 GLU A CA 1
ATOM 659 C C . GLU A 1 85 ? 0.966 7.970 0.871 1.00 96.62 85 GLU A C 1
ATOM 661 O O . GLU A 1 85 ? 1.230 7.411 1.931 1.00 96.62 85 GLU A O 1
ATOM 666 N N . ASN A 1 86 ? 0.790 9.287 0.773 1.00 97.06 86 ASN A N 1
ATOM 667 C CA . ASN A 1 86 ? 1.069 10.233 1.855 1.00 97.06 86 ASN A CA 1
ATOM 668 C C . ASN A 1 86 ? 0.178 10.061 3.093 1.00 97.06 86 ASN A C 1
ATOM 670 O O . ASN A 1 86 ? 0.535 10.539 4.165 1.00 97.06 86 ASN A O 1
ATOM 674 N N . VAL A 1 87 ? -0.980 9.412 2.952 1.00 97.50 87 VAL A N 1
ATOM 675 C CA . VAL A 1 87 ? -1.933 9.188 4.054 1.00 97.50 87 VAL A CA 1
ATOM 676 C C . VAL A 1 87 ? -1.855 7.770 4.632 1.00 97.50 87 VAL A C 1
ATOM 678 O O . VAL A 1 87 ? -2.665 7.406 5.483 1.00 97.50 87 VAL A O 1
ATOM 681 N N . GLY A 1 88 ? -0.899 6.952 4.175 1.00 96.88 88 GLY A N 1
ATOM 682 C CA . GLY A 1 88 ? -0.564 5.695 4.842 1.00 96.88 88 GLY A CA 1
ATOM 683 C C . GLY A 1 88 ? -0.001 5.936 6.247 1.00 96.88 88 GLY A C 1
ATOM 684 O O . GLY A 1 88 ? 0.556 6.995 6.538 1.00 96.88 88 GLY A O 1
ATOM 685 N N . ALA A 1 89 ? -0.139 4.952 7.134 1.00 98.06 89 ALA A N 1
ATOM 686 C CA . ALA A 1 89 ? 0.313 5.065 8.518 1.00 98.06 89 ALA A CA 1
ATOM 687 C C . ALA A 1 89 ? 0.825 3.730 9.063 1.00 98.06 89 ALA A C 1
ATOM 689 O O . ALA A 1 89 ? 0.367 2.664 8.662 1.00 98.06 89 ALA A O 1
ATOM 690 N N . GLN A 1 90 ? 1.743 3.781 10.027 1.00 98.50 90 GLN A N 1
ATOM 691 C CA . GLN A 1 90 ? 2.212 2.607 10.756 1.00 98.50 90 GLN A CA 1
ATOM 692 C C . GLN A 1 90 ? 2.274 2.913 12.243 1.00 98.50 90 GLN A C 1
ATOM 694 O O . GLN A 1 90 ? 2.860 3.906 12.675 1.00 98.50 90 GLN A O 1
ATOM 699 N N . TYR A 1 91 ? 1.697 2.013 13.024 1.00 98.62 91 TYR A N 1
ATOM 700 C CA . TYR A 1 91 ? 1.559 2.143 14.463 1.00 98.62 91 TYR A CA 1
ATOM 701 C C . TYR A 1 91 ? 2.381 1.074 15.164 1.00 98.62 91 TYR A C 1
ATOM 703 O O . TYR A 1 91 ? 2.427 -0.069 14.716 1.00 98.62 91 TYR A O 1
ATOM 711 N N . SER A 1 92 ? 2.981 1.438 16.294 1.00 98.38 92 SER A N 1
ATOM 712 C CA . SER A 1 92 ? 3.524 0.485 17.262 1.00 98.38 92 SER A CA 1
ATOM 713 C C . SER A 1 92 ? 2.475 0.229 18.341 1.00 98.38 92 SER A C 1
ATOM 715 O O . SER A 1 92 ? 1.980 1.184 18.940 1.00 98.38 92 SER A O 1
ATOM 717 N N . LEU A 1 93 ? 2.154 -1.038 18.601 1.00 98.31 93 LEU A N 1
ATOM 718 C CA . LEU A 1 93 ? 1.284 -1.451 19.696 1.00 98.31 93 LEU A CA 1
ATOM 719 C C . LEU A 1 93 ? 2.103 -2.024 20.872 1.00 98.31 93 LEU A C 1
ATOM 721 O O . LEU A 1 93 ? 3.046 -2.792 20.654 1.00 98.31 93 LEU A O 1
ATOM 725 N N . PRO A 1 94 ? 1.743 -1.697 22.126 1.00 98.19 94 PRO A N 1
ATOM 726 C CA . PRO A 1 94 ? 0.585 -0.894 22.510 1.00 98.19 94 PRO A CA 1
ATOM 727 C C . PRO A 1 94 ? 0.787 0.599 22.198 1.00 98.19 94 PRO A C 1
ATOM 729 O O . PRO A 1 94 ? 1.903 1.108 22.257 1.00 98.19 94 PRO A O 1
ATOM 732 N N . ASN A 1 95 ? -0.304 1.296 21.883 1.00 98.31 95 ASN A N 1
ATOM 733 C CA . ASN A 1 95 ? -0.325 2.747 21.713 1.00 98.31 95 ASN A CA 1
ATOM 734 C C . ASN A 1 95 ? -1.186 3.355 22.827 1.00 98.31 95 ASN A C 1
ATOM 736 O O . ASN A 1 95 ? -2.411 3.212 22.828 1.00 98.31 95 ASN A O 1
ATOM 740 N N . SER A 1 96 ? -0.538 4.014 23.790 1.00 97.00 96 SER A N 1
ATOM 741 C CA . SER A 1 96 ? -1.194 4.573 24.977 1.00 97.00 96 SER A CA 1
ATOM 742 C C . SER A 1 96 ? -2.135 5.732 24.653 1.00 97.00 96 SER A C 1
ATOM 744 O O . SER A 1 96 ? -3.206 5.810 25.246 1.00 97.00 96 SER A O 1
ATOM 746 N N . GLN A 1 97 ? -1.785 6.582 23.682 1.00 97.25 97 GLN A N 1
ATOM 747 C CA . GLN A 1 97 ? -2.599 7.737 23.279 1.00 97.25 97 GLN A CA 1
ATOM 748 C C . GLN A 1 97 ? -3.979 7.314 22.764 1.00 97.25 97 GLN A C 1
ATOM 750 O O . GLN A 1 97 ? -4.970 7.990 23.013 1.00 97.25 97 GLN A O 1
ATOM 755 N N . LEU A 1 98 ? -4.046 6.169 22.084 1.00 97.56 98 LEU A N 1
ATOM 756 C CA . LEU A 1 98 ? -5.286 5.610 21.543 1.00 97.56 98 LEU A CA 1
ATOM 757 C C . LEU A 1 98 ? -5.913 4.549 22.464 1.00 97.56 98 LEU A C 1
ATOM 759 O O . LEU A 1 98 ? -6.950 3.970 22.133 1.00 97.56 98 LEU A O 1
ATOM 763 N N . GLY A 1 99 ? -5.281 4.241 23.603 1.00 98.00 99 GLY A N 1
ATOM 764 C CA . GLY A 1 99 ? -5.671 3.120 24.461 1.00 98.00 99 GLY A CA 1
ATOM 765 C C . GLY A 1 99 ? -5.735 1.794 23.691 1.00 98.00 99 GLY A C 1
ATOM 766 O O . GLY A 1 99 ? -6.672 1.012 23.876 1.00 98.00 99 GLY A O 1
ATOM 767 N N . ALA A 1 100 ? -4.809 1.581 22.756 1.00 98.50 100 ALA A N 1
ATOM 768 C CA . ALA A 1 100 ? -4.770 0.420 21.876 1.00 98.50 100 ALA A CA 1
ATOM 769 C C . ALA A 1 100 ? -3.775 -0.621 22.411 1.00 98.50 100 ALA A C 1
ATOM 771 O O . ALA A 1 100 ? -2.569 -0.371 22.458 1.00 98.50 100 ALA A O 1
ATOM 772 N N . GLY A 1 101 ? -4.292 -1.781 22.829 1.00 98.31 101 GLY A N 1
ATOM 773 C CA . GLY A 1 101 ? -3.504 -2.915 23.316 1.00 98.31 101 GLY A CA 1
ATOM 774 C C . GLY A 1 101 ? -2.809 -3.692 22.196 1.00 98.31 101 GLY A C 1
ATOM 775 O O . GLY A 1 101 ? -2.899 -3.340 21.024 1.00 98.31 101 GLY A O 1
ATOM 776 N N . ARG A 1 102 ? -2.107 -4.774 22.551 1.00 97.75 102 ARG A N 1
ATOM 777 C CA . ARG A 1 102 ? -1.437 -5.683 21.597 1.00 97.75 102 ARG A CA 1
ATOM 778 C C . ARG A 1 102 ? -2.376 -6.806 21.143 1.00 97.75 102 ARG A C 1
ATOM 780 O O . ARG A 1 102 ? -2.029 -7.981 21.220 1.00 97.75 102 ARG A O 1
ATOM 787 N N . ASP A 1 103 ? -3.571 -6.429 20.716 1.00 97.75 103 ASP A N 1
ATOM 788 C CA . ASP A 1 103 ? -4.675 -7.321 20.363 1.00 97.75 103 ASP A CA 1
ATOM 789 C C . ASP A 1 103 ? -5.484 -6.743 19.187 1.00 97.75 103 ASP A C 1
ATOM 791 O O . ASP A 1 103 ? -5.240 -5.619 18.738 1.00 97.75 103 ASP A O 1
ATOM 795 N N . LEU A 1 104 ? -6.455 -7.505 18.674 1.00 98.31 104 LEU A N 1
ATOM 796 C CA . LEU A 1 104 ? -7.282 -7.077 17.540 1.00 98.31 104 LEU A CA 1
ATOM 797 C C . LEU A 1 104 ? -8.145 -5.842 17.850 1.00 98.31 104 LEU A C 1
ATOM 799 O O . LEU A 1 104 ? -8.457 -5.076 16.939 1.00 98.31 104 LEU A O 1
ATOM 803 N N . ALA A 1 105 ? -8.493 -5.592 19.117 1.00 98.56 105 ALA A N 1
ATOM 804 C CA . ALA A 1 105 ? -9.194 -4.368 19.500 1.00 98.56 105 ALA A CA 1
ATOM 805 C C . ALA A 1 105 ? -8.271 -3.142 19.379 1.00 98.56 105 ALA A C 1
ATOM 807 O O . ALA A 1 105 ? -8.702 -2.083 18.917 1.00 98.56 105 ALA A O 1
ATOM 808 N N . GLY A 1 106 ? -6.992 -3.290 19.730 1.00 98.69 106 GLY A N 1
ATOM 809 C CA . GLY A 1 106 ? -5.948 -2.304 19.487 1.00 98.69 106 GLY A CA 1
ATOM 810 C C . GLY A 1 106 ? -5.703 -2.067 17.999 1.00 98.69 106 GLY A C 1
ATOM 811 O O . GLY A 1 106 ? -5.686 -0.911 17.576 1.00 98.69 106 GLY A O 1
ATOM 812 N N . VAL A 1 107 ? -5.615 -3.138 17.197 1.00 98.81 107 VAL A N 1
ATOM 813 C CA . VAL A 1 107 ? -5.522 -3.046 15.726 1.00 98.81 107 VAL A CA 1
ATOM 814 C C . VAL A 1 107 ? -6.695 -2.247 15.164 1.00 98.81 107 VAL A C 1
ATOM 816 O O . VAL A 1 107 ? -6.487 -1.283 14.431 1.00 98.81 107 VAL A O 1
ATOM 819 N N . ARG A 1 108 ? -7.927 -2.585 15.563 1.00 98.81 108 ARG A N 1
ATOM 820 C CA . ARG A 1 108 ? -9.131 -1.866 15.136 1.00 98.81 108 ARG A CA 1
ATOM 821 C C . ARG A 1 108 ? -9.019 -0.362 15.398 1.00 98.81 108 ARG A C 1
ATOM 823 O O . ARG A 1 108 ? -9.282 0.438 14.505 1.00 98.81 108 ARG A O 1
ATOM 830 N N . LYS A 1 109 ? -8.629 0.024 16.619 1.00 98.81 109 LYS A N 1
ATOM 831 C CA . LYS A 1 109 ? -8.514 1.437 17.017 1.00 98.81 109 LYS A CA 1
ATOM 832 C C . LYS A 1 109 ? -7.515 2.198 16.152 1.00 98.81 109 LYS A C 1
ATOM 834 O O . LYS A 1 109 ? -7.837 3.290 15.701 1.00 98.81 109 LYS A O 1
ATOM 839 N N . VAL A 1 110 ? -6.333 1.631 15.906 1.00 98.81 110 VAL A N 1
ATOM 840 C CA . VAL A 1 110 ? -5.304 2.325 15.118 1.00 98.81 110 VAL A CA 1
ATOM 841 C C . VAL A 1 110 ? -5.643 2.399 13.631 1.00 98.81 110 VAL A C 1
ATOM 843 O O . VAL A 1 110 ? -5.308 3.389 12.990 1.00 98.81 110 VAL A O 1
ATOM 846 N N . VAL A 1 111 ? -6.355 1.409 13.080 1.00 98.88 111 VAL A N 1
ATOM 847 C CA . VAL A 1 111 ? -6.826 1.482 11.688 1.00 98.88 111 VAL A CA 1
ATOM 848 C C . VAL A 1 111 ? -7.886 2.575 11.530 1.00 98.88 111 VAL A C 1
ATOM 850 O O . VAL A 1 111 ? -7.795 3.374 10.603 1.00 98.88 111 VAL A O 1
ATOM 853 N N . LEU A 1 112 ? -8.851 2.667 12.451 1.00 98.81 112 LEU A N 1
ATOM 854 C CA . LEU A 1 112 ? -9.844 3.747 12.428 1.00 98.81 112 LEU A CA 1
ATOM 855 C C . LEU A 1 112 ? -9.207 5.121 12.660 1.00 98.81 112 LEU A C 1
ATOM 857 O O . LEU A 1 112 ? -9.597 6.082 12.006 1.00 98.81 112 LEU A O 1
ATOM 861 N N . ASP A 1 113 ? -8.198 5.215 13.530 1.00 98.81 113 ASP A N 1
ATOM 862 C CA . ASP A 1 113 ? -7.406 6.439 13.698 1.00 98.81 113 ASP A CA 1
ATOM 863 C C . ASP A 1 113 ? -6.680 6.833 12.402 1.00 98.81 113 ASP A C 1
ATOM 865 O O . ASP A 1 113 ? -6.650 8.013 12.066 1.00 98.81 113 ASP A O 1
ATOM 869 N N . ALA A 1 114 ? -6.158 5.875 11.628 1.00 98.62 114 ALA A N 1
ATOM 870 C CA . ALA A 1 114 ? -5.537 6.165 10.333 1.00 98.62 114 ALA A CA 1
ATOM 871 C C . ALA A 1 114 ? -6.544 6.774 9.344 1.00 98.62 114 ALA A C 1
ATOM 873 O O . ALA A 1 114 ? -6.255 7.783 8.701 1.00 98.62 114 ALA A O 1
ATOM 874 N N . VAL A 1 115 ? -7.756 6.208 9.268 1.00 98.50 115 VAL A N 1
ATOM 875 C CA . VAL A 1 115 ? -8.847 6.757 8.442 1.00 98.50 115 VAL A CA 1
ATOM 876 C C . VAL A 1 115 ? -9.255 8.145 8.935 1.00 98.50 115 VAL A C 1
ATOM 878 O O . VAL A 1 115 ? -9.393 9.074 8.136 1.00 98.50 115 VAL A O 1
ATOM 881 N N . GLN A 1 116 ? -9.396 8.306 10.252 1.00 98.06 116 GLN A N 1
ATOM 882 C CA . GLN A 1 116 ? -9.717 9.586 10.866 1.00 98.06 116 GLN A CA 1
ATOM 883 C C . GLN A 1 116 ? -8.625 10.623 10.600 1.00 98.06 116 GLN A C 1
ATOM 885 O O . GLN A 1 116 ? -8.950 11.771 10.356 1.00 98.06 116 GLN A O 1
ATOM 890 N N . LYS A 1 117 ? -7.341 10.272 10.584 1.00 98.06 117 LYS A N 1
ATOM 891 C CA . LYS A 1 117 ? -6.272 11.220 10.235 1.00 98.06 117 LYS A CA 1
ATOM 892 C C . LYS A 1 117 ? -6.265 11.577 8.754 1.00 98.06 117 LYS A C 1
ATOM 894 O O . LYS A 1 117 ? -5.947 12.712 8.415 1.00 98.06 117 LYS A O 1
ATOM 899 N N . ALA A 1 118 ? -6.644 10.640 7.886 1.00 97.81 118 ALA A N 1
ATOM 900 C CA . ALA A 1 118 ? -6.716 10.890 6.454 1.00 97.81 118 ALA A CA 1
ATOM 901 C C . ALA A 1 118 ? -7.803 11.918 6.089 1.00 97.81 118 ALA A C 1
ATOM 903 O O . ALA A 1 118 ? -7.604 12.669 5.144 1.00 97.81 118 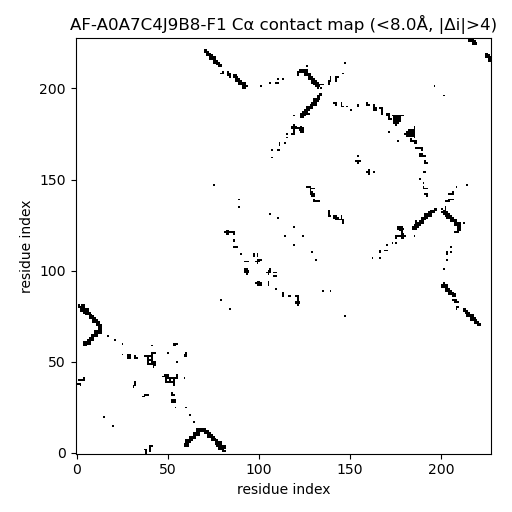ALA A O 1
ATOM 904 N N . GLN A 1 119 ? -8.937 11.984 6.806 1.00 97.69 119 GLN A N 1
ATOM 905 C CA . GLN A 1 119 ? -10.021 12.963 6.553 1.00 97.69 119 GLN A CA 1
ATOM 906 C C . GLN A 1 119 ? -10.440 13.067 5.065 1.00 97.69 119 GLN A C 1
ATOM 908 O O . GLN A 1 119 ? -10.768 14.137 4.564 1.00 97.69 119 GLN A O 1
ATOM 913 N N . GLY A 1 120 ? -10.393 11.956 4.323 1.00 95.38 120 GLY A N 1
ATOM 914 C CA . GLY A 1 120 ? -10.751 11.910 2.899 1.00 95.38 120 GLY A CA 1
ATOM 915 C C . GLY A 1 120 ? -9.630 12.305 1.926 1.00 95.38 120 GLY A C 1
ATOM 916 O O . GLY A 1 120 ? -9.777 12.115 0.712 1.00 95.38 120 GLY A O 1
ATOM 917 N N . GLN A 1 121 ? -8.487 12.771 2.444 1.00 96.19 121 GLN A N 1
ATOM 918 C CA . GLN A 1 121 ? -7.240 12.888 1.688 1.00 96.19 121 GLN A CA 1
ATOM 919 C C . GLN A 1 121 ? -6.812 11.510 1.164 1.00 96.19 121 GLN A C 1
ATOM 921 O O . GLN A 1 121 ? -7.161 10.469 1.718 1.00 96.19 121 GLN A O 1
ATOM 926 N N . GLY A 1 122 ? -6.087 11.492 0.046 1.00 93.75 122 GLY A N 1
ATOM 927 C CA . GLY A 1 122 ? -5.852 10.249 -0.695 1.00 93.75 122 GLY A CA 1
ATOM 928 C C . GLY A 1 122 ? -7.034 9.818 -1.570 1.00 93.75 122 GLY A C 1
ATOM 929 O O . GLY A 1 122 ? -7.087 8.670 -2.003 1.00 93.75 122 GLY A O 1
ATOM 930 N N . CYS A 1 123 ? -7.935 10.755 -1.873 1.00 94.00 123 CYS A N 1
ATOM 931 C C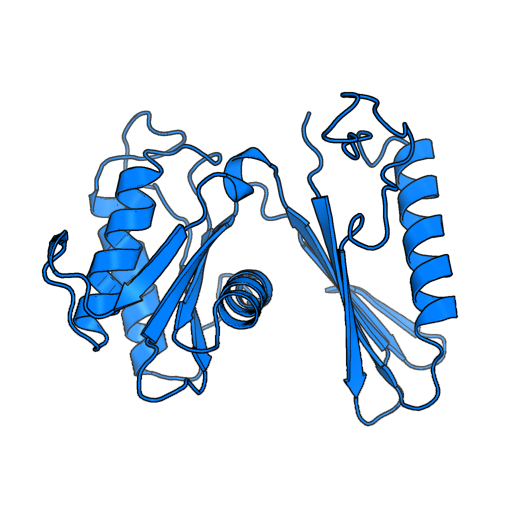A . CYS A 1 123 ? -9.059 10.608 -2.795 1.00 94.00 123 CYS A CA 1
ATOM 932 C C . CYS A 1 123 ? -10.068 9.529 -2.374 1.00 94.00 123 CYS A C 1
ATOM 934 O O . CYS A 1 123 ? -10.325 8.590 -3.136 1.00 94.00 123 CYS A O 1
ATOM 936 N N . ALA A 1 124 ? -10.630 9.671 -1.169 1.00 94.81 124 ALA A N 1
ATOM 937 C CA . ALA A 1 124 ? -11.743 8.842 -0.715 1.00 94.81 124 ALA A CA 1
ATOM 938 C C . ALA A 1 124 ? -12.934 8.895 -1.706 1.00 94.81 124 ALA A C 1
ATOM 940 O O . ALA A 1 124 ? -13.191 9.958 -2.278 1.00 94.81 124 ALA A O 1
ATOM 941 N N . PRO A 1 125 ? -13.698 7.803 -1.890 1.00 97.19 125 PRO A N 1
ATOM 942 C CA . PRO A 1 125 ? -13.632 6.570 -1.116 1.00 97.19 125 PRO A CA 1
ATOM 943 C C . PRO A 1 125 ? -12.443 5.680 -1.504 1.00 97.19 125 PRO A C 1
ATOM 945 O O . PRO A 1 125 ? -12.194 5.438 -2.681 1.00 97.19 125 PRO A O 1
ATOM 948 N N . GLY A 1 126 ? -11.689 5.209 -0.512 1.00 96.56 126 GLY A N 1
ATOM 949 C CA . GLY A 1 126 ? -10.485 4.402 -0.732 1.00 96.56 126 GLY A CA 1
ATOM 950 C C . GLY A 1 126 ? -10.636 2.929 -0.365 1.00 96.56 126 GLY A C 1
ATOM 951 O O . GLY A 1 126 ? -11.658 2.509 0.166 1.00 96.56 126 GLY A O 1
ATOM 952 N N . VAL A 1 127 ? -9.597 2.137 -0.604 1.00 98.19 127 VAL A N 1
ATOM 953 C CA . VAL A 1 127 ? -9.476 0.758 -0.110 1.00 98.19 127 VAL A CA 1
ATOM 954 C C . VAL A 1 127 ? -8.311 0.700 0.867 1.00 98.19 127 VAL A C 1
ATOM 956 O O . VAL A 1 127 ? -7.228 1.213 0.579 1.00 98.19 127 VAL A O 1
ATOM 959 N N . LEU A 1 128 ? -8.530 0.093 2.029 1.00 98.62 128 LEU A N 1
ATOM 960 C CA . LEU A 1 128 ? -7.496 -0.074 3.043 1.00 98.62 128 LEU A CA 1
ATOM 961 C C . LEU A 1 128 ? -6.805 -1.420 2.864 1.00 98.62 128 LEU A C 1
ATOM 963 O O . LEU A 1 128 ? -7.459 -2.459 2.840 1.00 98.62 128 LEU A O 1
ATOM 967 N N . GLY A 1 129 ? -5.482 -1.400 2.791 1.00 98.69 129 GLY A N 1
ATOM 968 C CA . GLY A 1 129 ? -4.643 -2.573 2.974 1.00 98.69 129 GLY A CA 1
ATOM 969 C C . GLY A 1 129 ? -4.003 -2.507 4.352 1.00 98.69 129 GLY A C 1
ATOM 970 O O . GLY A 1 129 ? -3.383 -1.499 4.685 1.00 98.69 129 GLY A O 1
ATOM 971 N N . VAL A 1 130 ? -4.167 -3.538 5.177 1.00 98.88 130 VAL A N 1
ATOM 972 C CA . VAL A 1 130 ? -3.649 -3.558 6.551 1.00 98.88 130 VAL A CA 1
ATOM 973 C C . VAL A 1 130 ? -2.798 -4.796 6.782 1.00 98.88 130 VAL A C 1
ATOM 975 O O . VAL A 1 130 ? -3.214 -5.911 6.486 1.00 98.88 130 VAL A O 1
ATOM 978 N N . ALA A 1 131 ? -1.619 -4.615 7.364 1.00 98.75 131 ALA A N 1
ATOM 979 C CA . ALA A 1 131 ? -0.769 -5.715 7.800 1.00 98.75 131 ALA A CA 1
ATOM 980 C C . ALA A 1 131 ? -0.513 -5.635 9.304 1.00 98.75 131 ALA A C 1
ATOM 982 O O . ALA A 1 131 ? -0.180 -4.570 9.829 1.00 98.75 131 ALA A O 1
ATOM 983 N N . ILE A 1 132 ? -0.646 -6.772 9.988 1.00 98.62 132 ILE A N 1
ATOM 984 C CA . ILE A 1 132 ? -0.379 -6.926 11.420 1.00 98.62 132 ILE A CA 1
ATOM 985 C C . ILE A 1 132 ? 0.886 -7.770 11.586 1.00 98.62 132 ILE A C 1
ATOM 987 O O . ILE A 1 132 ? 0.949 -8.898 11.103 1.00 98.62 132 ILE A O 1
ATOM 991 N N . GLY A 1 133 ? 1.880 -7.254 12.304 1.00 97.88 133 GLY A N 1
ATOM 992 C CA . GLY A 1 133 ? 3.166 -7.925 12.499 1.00 97.88 133 GLY A CA 1
ATOM 993 C C . GLY A 1 133 ? 4.217 -7.527 11.461 1.00 97.88 133 GLY A C 1
ATOM 994 O O . GLY A 1 133 ? 4.111 -6.462 10.850 1.00 97.88 133 GLY A O 1
ATOM 995 N N . GLY A 1 134 ? 5.253 -8.357 11.313 1.00 97.25 134 GLY A N 1
ATOM 996 C CA . GLY A 1 134 ? 6.472 -8.018 10.578 1.00 97.25 134 GLY A CA 1
ATOM 997 C C . GLY A 1 134 ? 7.369 -7.013 11.312 1.00 97.25 134 GLY A C 1
ATOM 998 O O . GLY A 1 134 ? 7.166 -6.694 12.490 1.00 97.25 134 GLY A O 1
ATOM 999 N N . ASP A 1 135 ? 8.372 -6.518 10.597 1.00 97.38 135 ASP A N 1
ATOM 1000 C CA . ASP A 1 135 ? 9.148 -5.325 10.945 1.00 97.38 135 ASP A CA 1
ATOM 1001 C C . ASP A 1 135 ? 8.564 -4.072 10.264 1.00 97.38 135 ASP A C 1
ATOM 1003 O O . ASP A 1 135 ? 7.501 -4.117 9.644 1.00 97.38 135 ASP A O 1
ATOM 1007 N N . ARG A 1 136 ? 9.249 -2.928 10.359 1.00 96.88 136 ARG A N 1
ATOM 1008 C CA . ARG A 1 136 ? 8.751 -1.686 9.752 1.00 96.88 136 ARG A CA 1
ATOM 1009 C C . ARG A 1 136 ? 8.604 -1.763 8.230 1.00 96.88 136 ARG A C 1
ATOM 1011 O O . ARG A 1 136 ? 7.675 -1.158 7.701 1.00 96.88 136 ARG A O 1
ATOM 1018 N N . GLY A 1 137 ? 9.501 -2.466 7.541 1.00 96.75 137 GLY A N 1
ATOM 1019 C CA . GLY A 1 137 ? 9.517 -2.555 6.082 1.00 96.75 137 GLY A CA 1
ATOM 1020 C C . GLY A 1 137 ? 8.543 -3.609 5.568 1.00 96.75 137 GLY A C 1
ATOM 1021 O O . GLY A 1 137 ? 7.617 -3.291 4.825 1.00 96.75 137 GLY A O 1
ATOM 1022 N N . SER A 1 138 ? 8.707 -4.851 6.023 1.00 96.75 138 SER A N 1
ATOM 1023 C CA . SER A 1 138 ? 7.864 -5.997 5.654 1.00 96.75 138 SER A CA 1
ATOM 1024 C C . SER A 1 138 ? 6.383 -5.766 5.971 1.00 96.75 138 SER A C 1
ATOM 1026 O O . SER A 1 138 ? 5.526 -6.146 5.176 1.00 96.75 138 SER A O 1
ATOM 1028 N N . SER A 1 139 ? 6.063 -5.075 7.072 1.00 98.00 139 SER A N 1
ATOM 1029 C CA . SER A 1 139 ? 4.682 -4.709 7.407 1.00 98.00 139 SER A CA 1
ATOM 1030 C C . SER A 1 139 ? 4.064 -3.778 6.357 1.00 98.00 139 SER A C 1
ATOM 1032 O O . SER A 1 139 ? 2.981 -4.063 5.852 1.00 98.00 139 SER A O 1
ATOM 1034 N N . TYR A 1 140 ? 4.767 -2.719 5.942 1.00 97.44 140 TYR A N 1
ATOM 1035 C CA . TYR A 1 140 ? 4.280 -1.833 4.875 1.00 97.44 140 TYR A CA 1
ATOM 1036 C C . TYR A 1 140 ? 4.228 -2.516 3.509 1.00 97.44 140 TYR A C 1
ATOM 1038 O O . TYR A 1 140 ? 3.322 -2.276 2.711 1.00 97.44 140 TYR A O 1
ATOM 1046 N N . TYR A 1 141 ? 5.207 -3.371 3.233 1.00 95.94 141 TYR A N 1
ATOM 1047 C CA . TYR A 1 141 ? 5.248 -4.155 2.011 1.00 95.94 141 TYR A CA 1
ATOM 1048 C C . TYR A 1 141 ? 4.005 -5.048 1.882 1.00 95.94 141 TYR A C 1
ATOM 1050 O O . TYR A 1 141 ? 3.295 -4.967 0.876 1.00 95.94 141 TYR A O 1
ATOM 1058 N N . ARG A 1 142 ? 3.671 -5.817 2.929 1.00 97.88 142 ARG A N 1
ATOM 1059 C CA . ARG A 1 142 ? 2.479 -6.678 2.929 1.00 97.88 142 ARG A CA 1
ATOM 1060 C C . ARG A 1 142 ? 1.167 -5.897 2.979 1.00 97.88 142 ARG A C 1
ATOM 1062 O O . ARG A 1 142 ? 0.182 -6.354 2.403 1.00 97.88 142 ARG A O 1
ATOM 1069 N N . SER A 1 143 ? 1.123 -4.719 3.613 1.00 98.50 143 SER A N 1
ATOM 1070 C CA . SER A 1 143 ? -0.092 -3.890 3.604 1.00 98.50 143 SER A CA 1
ATOM 1071 C C . SER A 1 143 ? -0.404 -3.332 2.214 1.00 98.50 143 SER A C 1
ATOM 1073 O O . SER A 1 143 ? -1.562 -3.051 1.923 1.00 98.50 143 SER A O 1
ATOM 1075 N N . LYS A 1 144 ? 0.596 -3.199 1.334 1.00 98.06 144 LYS A N 1
ATOM 1076 C CA . LYS A 1 144 ? 0.374 -2.898 -0.087 1.00 98.06 144 LYS A CA 1
ATOM 1077 C C . LYS A 1 144 ? -0.004 -4.148 -0.874 1.00 98.06 144 LYS A C 1
ATOM 1079 O O . LYS A 1 144 ? -0.963 -4.108 -1.635 1.00 98.06 144 LYS A O 1
ATOM 1084 N N . GLU A 1 145 ? 0.689 -5.258 -0.657 1.00 97.12 145 GLU A N 1
ATOM 1085 C CA . GLU A 1 145 ? 0.446 -6.513 -1.379 1.00 97.12 145 GLU A CA 1
ATOM 1086 C C . GLU A 1 145 ? -0.985 -7.041 -1.187 1.00 97.12 145 GLU A C 1
ATOM 1088 O O . GLU A 1 145 ? -1.638 -7.476 -2.132 1.00 97.12 145 GLU A O 1
ATOM 1093 N N . VAL A 1 146 ? -1.542 -6.911 0.019 1.00 97.62 146 VAL A N 1
ATOM 1094 C CA . VAL A 1 146 ? -2.909 -7.365 0.309 1.00 97.62 146 VAL A CA 1
ATOM 1095 C C . VAL A 1 146 ? -3.980 -6.642 -0.532 1.00 97.62 146 VAL A C 1
ATOM 1097 O O . VAL A 1 146 ? -5.078 -7.167 -0.718 1.00 97.62 146 VAL A O 1
ATOM 1100 N N . LEU A 1 147 ? -3.666 -5.476 -1.114 1.00 97.44 147 LEU A N 1
ATOM 1101 C CA . LEU A 1 147 ? -4.553 -4.744 -2.027 1.00 97.44 147 LEU A CA 1
ATOM 1102 C C . LEU A 1 147 ? -4.690 -5.403 -3.413 1.00 97.44 147 LEU A C 1
ATOM 1104 O O . LEU A 1 147 ? -5.505 -4.930 -4.212 1.00 97.44 147 LEU A O 1
ATOM 1108 N N . PHE A 1 148 ? -3.931 -6.466 -3.710 1.00 96.94 148 PHE A N 1
ATOM 1109 C CA . PHE A 1 148 ? -4.151 -7.328 -4.879 1.00 96.94 148 PHE A CA 1
ATOM 1110 C C . PHE A 1 148 ? -5.308 -8.322 -4.689 1.00 96.94 148 PHE A C 1
ATOM 1112 O O . PHE A 1 148 ? -5.812 -8.878 -5.668 1.00 96.94 148 PHE A O 1
ATOM 1119 N N . ARG A 1 149 ? -5.819 -8.507 -3.465 1.00 96.31 149 ARG A N 1
ATOM 1120 C CA . ARG A 1 149 ? -7.039 -9.300 -3.240 1.00 96.31 149 ARG A CA 1
ATOM 1121 C C . ARG A 1 149 ? -8.240 -8.638 -3.919 1.00 96.31 149 ARG A C 1
ATOM 1123 O O . ARG A 1 149 ? -8.344 -7.410 -3.952 1.00 96.31 149 ARG A O 1
ATOM 1130 N N . LYS A 1 150 ? -9.134 -9.426 -4.525 1.00 94.75 150 LYS A N 1
ATOM 1131 C CA . LYS A 1 150 ? -10.344 -8.909 -5.198 1.00 94.75 150 LYS A CA 1
ATOM 1132 C C . LYS A 1 150 ? -11.298 -8.268 -4.181 1.00 94.75 150 LYS A C 1
ATOM 1134 O O . LYS A 1 150 ? -11.201 -8.520 -2.983 1.00 94.75 150 LYS A O 1
ATOM 1139 N N . MET A 1 151 ? -12.186 -7.383 -4.629 1.00 93.12 151 MET A N 1
ATOM 1140 C CA . MET A 1 151 ? -13.075 -6.667 -3.701 1.00 93.12 151 MET A CA 1
ATOM 1141 C C . MET A 1 151 ? -14.073 -7.606 -3.017 1.00 93.12 151 MET A C 1
ATOM 1143 O O . MET A 1 151 ? -14.287 -7.476 -1.814 1.00 93.12 151 MET A O 1
ATOM 1147 N N . ASP A 1 152 ? -14.587 -8.579 -3.762 1.00 94.38 152 ASP A N 1
ATOM 1148 C CA . ASP A 1 152 ? -15.514 -9.636 -3.343 1.00 94.38 152 ASP A CA 1
ATOM 1149 C C . ASP A 1 152 ? -14.846 -10.811 -2.609 1.00 94.38 152 ASP A C 1
ATOM 1151 O O . ASP A 1 152 ? -15.537 -11.671 -2.070 1.00 94.38 152 ASP A O 1
ATOM 1155 N N . ASP A 1 153 ? -13.514 -10.838 -2.547 1.00 95.44 153 ASP A N 1
ATOM 1156 C CA . ASP A 1 153 ? -12.768 -11.842 -1.790 1.00 95.44 153 ASP A CA 1
ATOM 1157 C C . ASP A 1 153 ? -12.987 -11.714 -0.269 1.00 95.44 153 ASP A C 1
ATOM 1159 O O . ASP A 1 153 ? -13.111 -10.606 0.267 1.00 95.44 153 ASP A O 1
ATOM 1163 N N . VAL A 1 154 ? -12.936 -12.847 0.435 1.00 96.25 154 VAL A N 1
ATOM 1164 C CA . VAL A 1 154 ? -13.071 -12.958 1.893 1.00 96.25 154 VAL A CA 1
ATOM 1165 C C . VAL A 1 154 ? -11.766 -13.487 2.476 1.00 96.25 154 VAL A C 1
ATOM 1167 O O . VAL A 1 154 ? -11.155 -14.395 1.922 1.00 96.25 154 VAL A O 1
ATOM 1170 N N . ASN A 1 155 ? -11.321 -12.926 3.604 1.00 98.06 155 ASN A N 1
ATOM 1171 C CA . ASN A 1 155 ? -10.092 -13.393 4.241 1.00 98.06 155 ASN A CA 1
ATOM 1172 C C . ASN A 1 155 ? -10.213 -14.878 4.635 1.00 98.06 155 ASN A C 1
ATOM 1174 O O . ASN A 1 155 ? -11.219 -15.244 5.249 1.00 98.06 155 ASN A O 1
ATOM 1178 N N . PRO A 1 156 ? -9.214 -15.728 4.333 1.00 96.81 156 PRO A N 1
ATOM 1179 C CA . PRO A 1 156 ? -9.227 -17.122 4.773 1.00 96.81 156 PRO A CA 1
ATOM 1180 C C . PRO A 1 156 ? -9.186 -17.269 6.301 1.00 96.81 156 PRO A C 1
ATOM 1182 O O . PRO A 1 156 ? -9.674 -18.270 6.820 1.00 96.81 156 PRO A O 1
ATOM 1185 N N . ASP A 1 157 ? -8.635 -16.290 7.029 1.00 97.69 157 ASP A N 1
ATOM 1186 C CA . ASP A 1 157 ? -8.714 -16.231 8.489 1.00 97.69 157 ASP A CA 1
ATOM 1187 C C . ASP A 1 157 ? -10.075 -15.635 8.916 1.00 97.69 157 ASP A C 1
ATOM 1189 O O . ASP A 1 157 ? -10.345 -14.460 8.632 1.00 97.69 157 ASP A O 1
ATOM 1193 N N . PRO A 1 158 ? -10.940 -16.394 9.622 1.00 98.06 158 PRO A N 1
ATOM 1194 C CA . PRO A 1 158 ? -12.274 -15.923 9.995 1.00 98.06 158 PRO A CA 1
ATOM 1195 C C . PRO A 1 158 ? -12.283 -14.714 10.939 1.00 98.06 158 PRO A C 1
ATOM 1197 O O . PRO A 1 158 ? -13.236 -13.930 10.916 1.00 98.06 158 PRO A O 1
ATOM 1200 N N . GLU A 1 159 ? -11.261 -14.542 11.780 1.00 98.00 159 GLU A N 1
ATOM 1201 C CA . GLU A 1 159 ? -11.173 -13.404 12.700 1.00 98.00 159 GLU A CA 1
ATOM 1202 C C . GLU A 1 159 ? -10.759 -12.137 11.948 1.00 98.00 159 GLU A C 1
ATOM 1204 O O . GLU A 1 159 ? -11.339 -11.068 12.170 1.00 98.00 159 GLU A O 1
ATOM 1209 N N . LEU A 1 160 ? -9.831 -12.258 10.992 1.00 98.38 160 LEU A N 1
ATOM 1210 C CA . LEU A 1 160 ? -9.504 -11.151 10.093 1.00 98.38 160 LEU A CA 1
ATOM 1211 C C . LEU A 1 160 ? -10.661 -10.822 9.145 1.00 98.38 160 LEU A C 1
ATOM 1213 O O . LEU A 1 160 ? -10.914 -9.642 8.921 1.00 98.38 160 LEU A O 1
ATOM 1217 N N . ALA A 1 161 ? -11.412 -11.810 8.649 1.00 98.44 161 ALA A N 1
ATOM 1218 C CA . ALA A 1 161 ? -12.587 -11.573 7.804 1.00 98.44 161 ALA A CA 1
ATOM 1219 C C . ALA A 1 161 ? -13.657 -10.743 8.534 1.00 98.44 161 ALA A C 1
ATOM 1221 O O . ALA A 1 161 ? -14.178 -9.762 7.996 1.00 98.44 161 ALA A O 1
ATOM 1222 N N . LYS A 1 162 ? -13.949 -11.089 9.796 1.00 98.62 162 LYS A N 1
ATOM 1223 C CA . LYS A 1 162 ? -14.862 -10.306 10.647 1.00 98.62 162 LYS A CA 1
ATOM 1224 C C . LYS A 1 162 ? -14.339 -8.889 10.868 1.00 98.62 162 LYS A C 1
ATOM 1226 O O . LYS A 1 162 ? -15.118 -7.935 10.836 1.00 98.62 162 LYS A O 1
ATOM 1231 N N . LEU A 1 163 ? -13.033 -8.742 11.099 1.00 98.75 163 LEU A N 1
ATOM 1232 C CA . LEU A 1 163 ? -12.419 -7.442 11.339 1.00 98.75 163 LEU A CA 1
ATOM 1233 C C . LEU A 1 163 ? -12.388 -6.563 10.075 1.00 98.75 163 LEU A C 1
ATOM 1235 O O . LEU A 1 163 ? -12.659 -5.371 10.185 1.00 98.75 163 LEU A O 1
ATOM 1239 N N . GLU A 1 164 ? -12.144 -7.132 8.891 1.00 98.81 164 GLU A N 1
ATOM 1240 C CA . GLU A 1 164 ? -12.234 -6.452 7.587 1.00 98.81 164 GLU A CA 1
ATOM 1241 C C . GLU A 1 164 ? -13.616 -5.827 7.371 1.00 98.81 164 GLU A C 1
ATOM 1243 O O . GLU A 1 164 ? -13.729 -4.632 7.067 1.00 98.81 164 GLU A O 1
ATOM 1248 N N . ALA A 1 165 ? -14.670 -6.626 7.565 1.00 98.56 165 ALA A N 1
ATOM 1249 C CA . ALA A 1 165 ? -16.050 -6.178 7.417 1.00 98.56 165 ALA A CA 1
ATOM 1250 C C . ALA A 1 165 ? -16.387 -5.079 8.433 1.00 98.56 165 ALA A C 1
ATOM 1252 O O . ALA A 1 165 ? -16.893 -4.018 8.064 1.00 98.56 165 ALA A O 1
ATOM 1253 N N . ARG A 1 166 ? -16.029 -5.302 9.704 1.00 98.69 166 ARG A N 1
ATOM 1254 C CA . ARG A 1 166 ? -16.264 -4.347 10.790 1.00 98.69 166 ARG A CA 1
ATOM 1255 C C . ARG A 1 166 ? -15.555 -3.012 10.556 1.00 98.69 166 ARG A C 1
ATOM 1257 O O . ARG A 1 166 ? -16.171 -1.968 10.721 1.00 98.69 166 ARG A O 1
ATOM 1264 N N . LEU A 1 167 ? -14.280 -3.035 10.168 1.00 98.75 167 LEU A N 1
ATOM 1265 C CA . LEU A 1 167 ? -13.506 -1.821 9.895 1.00 98.75 167 LEU A CA 1
ATOM 1266 C C . LEU A 1 167 ? -14.071 -1.037 8.715 1.00 98.75 167 LEU A C 1
ATOM 1268 O O . LEU A 1 167 ? -14.105 0.188 8.766 1.00 98.75 167 LEU A O 1
ATOM 1272 N N . THR A 1 168 ? -14.529 -1.734 7.675 1.00 98.56 168 THR A N 1
ATOM 1273 C CA . THR A 1 168 ? -15.152 -1.099 6.508 1.00 98.56 168 THR A CA 1
ATOM 1274 C C . THR A 1 168 ? -16.446 -0.380 6.893 1.00 98.56 168 THR A C 1
ATOM 1276 O O . THR A 1 168 ? -16.640 0.771 6.506 1.00 98.56 168 THR A O 1
ATOM 1279 N N . ASP A 1 169 ? -17.307 -1.025 7.682 1.00 98.62 169 ASP A N 1
ATOM 1280 C CA . ASP A 1 169 ? -18.550 -0.425 8.179 1.00 98.62 169 ASP A CA 1
ATOM 1281 C C . ASP A 1 169 ? -18.275 0.776 9.100 1.00 98.62 169 ASP A C 1
ATOM 1283 O O . ASP A 1 169 ? -18.732 1.891 8.849 1.00 98.62 169 ASP A O 1
ATOM 1287 N N . GLU A 1 170 ? -17.439 0.595 10.120 1.00 98.69 170 GLU A N 1
ATOM 1288 C CA . GLU A 1 170 ? -17.167 1.637 11.114 1.00 98.69 170 GLU A CA 1
ATOM 1289 C C . GLU A 1 170 ? -16.417 2.843 10.524 1.00 98.69 170 GLU A C 1
ATOM 1291 O O . GLU A 1 170 ? -16.702 3.981 10.894 1.00 98.69 170 GLU A O 1
ATOM 1296 N N . ALA A 1 171 ? -15.507 2.639 9.565 1.00 9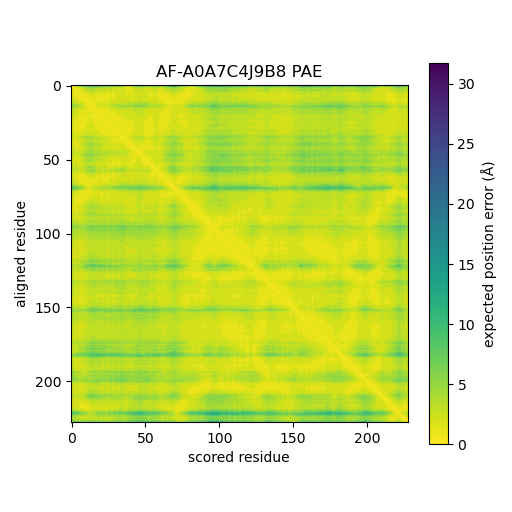8.50 171 ALA A N 1
ATOM 1297 C CA . ALA A 1 171 ? -14.847 3.738 8.853 1.00 98.50 171 ALA A CA 1
ATOM 1298 C C . ALA A 1 171 ? -15.841 4.595 8.044 1.00 98.50 171 ALA A C 1
ATOM 1300 O O . ALA A 1 171 ? -15.657 5.808 7.896 1.00 98.50 171 ALA A O 1
ATOM 1301 N N . ASN A 1 172 ? -16.914 3.983 7.542 1.00 98.56 172 ASN A N 1
ATOM 1302 C CA . ASN A 1 172 ? -17.990 4.671 6.832 1.00 98.56 172 ASN A CA 1
ATOM 1303 C C . ASN A 1 172 ? -18.962 5.397 7.779 1.00 98.56 172 ASN A C 1
ATOM 1305 O O . ASN A 1 172 ? -19.632 6.340 7.360 1.00 98.56 172 ASN A O 1
ATOM 1309 N N . GLN A 1 173 ? -18.973 5.043 9.066 1.00 98.25 173 GLN A N 1
ATOM 1310 C CA . GLN A 1 173 ? -19.740 5.737 10.108 1.00 98.25 173 GLN A CA 1
ATOM 1311 C C . GLN A 1 173 ? -19.036 6.990 10.658 1.00 98.25 173 GLN A C 1
ATOM 1313 O O . GLN A 1 173 ? -19.670 7.784 11.349 1.00 98.25 173 GLN A O 1
ATOM 1318 N N . LEU A 1 174 ? -17.759 7.226 10.320 1.00 97.38 174 LEU A N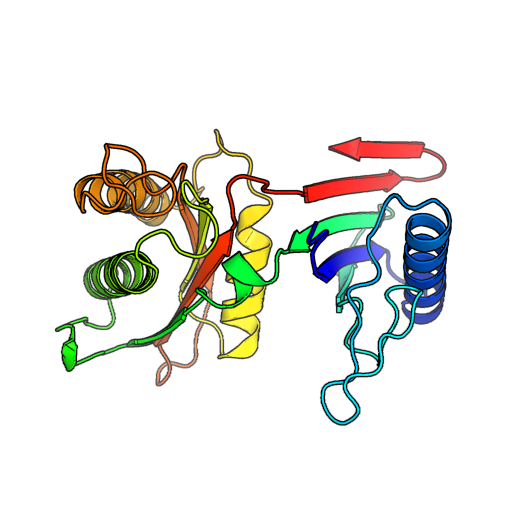 1
ATOM 1319 C CA . LEU A 1 174 ? -17.010 8.422 10.746 1.00 97.38 174 LEU A CA 1
ATOM 1320 C C . LEU A 1 174 ? -17.523 9.733 10.121 1.00 97.38 174 LEU A C 1
ATOM 1322 O O . LEU A 1 174 ? -17.103 10.811 10.532 1.00 97.38 174 LEU A O 1
ATOM 1326 N N . GLY A 1 175 ? -18.394 9.661 9.109 1.00 96.81 175 GLY A N 1
ATOM 1327 C CA . GLY A 1 175 ? -18.987 10.838 8.465 1.00 96.81 175 GLY A CA 1
ATOM 1328 C C . GLY A 1 175 ? -18.028 11.651 7.588 1.00 96.81 175 GLY A C 1
ATOM 1329 O O . GLY A 1 175 ? -18.380 12.756 7.194 1.00 96.81 175 GLY A O 1
ATOM 1330 N N . ILE A 1 176 ? -16.841 11.118 7.270 1.00 98.06 176 ILE A N 1
ATOM 1331 C CA . ILE A 1 176 ? -15.822 11.774 6.429 1.00 98.06 176 ILE A CA 1
ATOM 1332 C C . ILE A 1 176 ? -16.278 11.837 4.963 1.00 98.06 176 ILE A C 1
ATOM 1334 O O . ILE A 1 176 ? -16.255 12.899 4.348 1.00 98.06 176 ILE A O 1
ATOM 1338 N N . GLY A 1 177 ? -16.712 10.701 4.409 1.00 96.56 177 GLY A N 1
ATOM 1339 C CA . GLY A 1 177 ? -17.292 10.605 3.071 1.00 96.56 177 GLY A CA 1
ATOM 1340 C C . GLY A 1 177 ? -16.335 10.892 1.900 1.00 96.56 177 GLY A C 1
ATOM 1341 O O . GLY A 1 177 ? -15.121 11.037 2.085 1.00 96.56 177 GLY A O 1
ATOM 1342 N N . PRO A 1 178 ? -16.865 10.938 0.662 1.00 97.12 178 PRO A N 1
ATOM 1343 C CA . PRO A 1 178 ? -16.064 11.105 -0.547 1.00 97.12 178 PRO A CA 1
ATOM 1344 C C . PRO A 1 178 ? -15.264 12.407 -0.532 1.00 97.12 178 PRO A C 1
ATOM 1346 O O . PRO A 1 178 ? -15.815 13.486 -0.312 1.00 97.12 178 PRO A O 1
ATOM 1349 N N . MET A 1 179 ? -13.956 12.302 -0.774 1.00 95.12 179 MET A N 1
ATOM 1350 C CA . MET A 1 179 ? -12.997 13.415 -0.755 1.00 95.12 179 MET A CA 1
ATOM 1351 C C . MET A 1 179 ? -12.979 14.246 0.549 1.00 95.12 179 MET A C 1
ATOM 1353 O O . MET A 1 179 ? -12.362 15.307 0.570 1.00 95.12 179 MET A O 1
ATOM 1357 N N . GLY A 1 180 ? -13.628 13.785 1.628 1.00 95.81 180 GLY A N 1
ATOM 1358 C CA . GLY A 1 180 ? -13.742 14.520 2.893 1.00 95.81 180 GLY A CA 1
ATOM 1359 C C . GLY A 1 180 ? -14.892 15.534 2.960 1.00 95.81 180 GLY A C 1
ATOM 1360 O O . GLY A 1 180 ? -14.949 16.320 3.900 1.00 95.81 180 GLY A O 1
ATOM 1361 N N . PHE A 1 181 ? -15.817 15.541 1.992 1.00 96.62 181 PHE A N 1
ATOM 1362 C CA . PHE A 1 181 ? -16.956 16.477 1.964 1.00 96.62 181 PHE A CA 1
ATOM 1363 C C . PHE A 1 181 ? -18.184 16.005 2.762 1.00 96.62 181 PHE A C 1
ATOM 1365 O O . PHE A 1 181 ? -19.274 16.563 2.624 1.00 96.62 181 PHE A O 1
ATOM 1372 N N . GLY A 1 182 ? -18.030 14.980 3.596 1.00 94.50 182 GLY A N 1
ATOM 1373 C CA . GLY A 1 182 ? -19.133 14.313 4.268 1.00 94.50 182 GLY A CA 1
ATOM 1374 C C . GLY A 1 182 ? -19.824 13.274 3.386 1.00 94.50 182 GLY A C 1
ATOM 1375 O O . GLY A 1 182 ? -19.559 13.140 2.191 1.00 94.50 182 GLY A O 1
ATOM 1376 N N . GLY A 1 183 ? -20.713 12.486 3.987 1.00 94.25 183 GLY A N 1
ATOM 1377 C CA . GLY A 1 183 ? -21.461 11.429 3.304 1.00 94.25 183 GLY A CA 1
ATOM 1378 C C . GLY A 1 183 ? -21.230 10.048 3.908 1.00 94.25 183 GLY A C 1
ATOM 1379 O O . GLY A 1 183 ? -20.664 9.910 4.988 1.00 94.25 183 GLY A O 1
ATOM 1380 N N . LYS A 1 184 ? -21.720 9.016 3.213 1.00 95.56 184 LYS A N 1
ATOM 1381 C CA . LYS A 1 184 ? -21.822 7.648 3.752 1.00 95.56 184 LYS A CA 1
ATOM 1382 C C . LYS A 1 184 ? -20.650 6.729 3.405 1.00 95.56 184 LYS A C 1
ATOM 1384 O O . LYS A 1 184 ? -20.593 5.622 3.922 1.00 95.56 184 LYS A O 1
ATOM 1389 N N . THR A 1 185 ? -19.755 7.141 2.507 1.00 97.06 185 THR A N 1
ATOM 1390 C CA . THR A 1 185 ? -18.722 6.248 1.961 1.00 97.06 185 THR A CA 1
ATOM 1391 C C . THR A 1 185 ? -17.355 6.919 1.995 1.00 97.06 185 THR A C 1
ATOM 1393 O O . THR A 1 185 ? -17.027 7.737 1.140 1.00 97.06 185 THR A O 1
ATOM 1396 N N . THR A 1 186 ? -16.559 6.555 2.994 1.00 98.06 186 THR A N 1
ATOM 1397 C CA . THR A 1 186 ? -15.147 6.926 3.168 1.00 98.06 186 THR A CA 1
ATOM 1398 C C . THR A 1 186 ? -14.219 5.838 2.622 1.00 98.06 186 THR A C 1
ATOM 1400 O O . THR A 1 186 ? -13.157 6.138 2.078 1.00 98.06 186 THR A O 1
ATOM 1403 N N . VAL A 1 187 ? -14.603 4.568 2.763 1.00 97.94 187 VAL A N 1
ATOM 1404 C CA . VAL A 1 187 ? -13.852 3.409 2.272 1.00 97.94 187 VAL A CA 1
ATOM 1405 C C . VAL A 1 187 ? -14.780 2.422 1.565 1.00 97.94 187 VAL A C 1
ATOM 1407 O O . VAL A 1 187 ? -15.912 2.192 1.988 1.00 97.94 187 VAL A O 1
ATOM 1410 N N . LEU A 1 188 ? -14.294 1.839 0.473 1.00 97.56 188 LEU A N 1
ATOM 1411 C CA . LEU A 1 188 ? -14.970 0.799 -0.304 1.00 97.56 188 LEU A CA 1
ATOM 1412 C C . LEU A 1 188 ? -14.730 -0.600 0.273 1.00 97.56 188 LEU A C 1
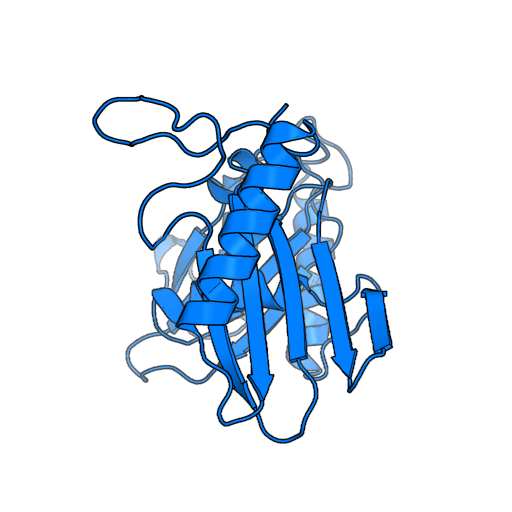ATOM 1414 O O . LEU A 1 188 ? -15.519 -1.507 0.033 1.00 97.56 188 LEU A O 1
ATOM 1418 N N . GLY A 1 189 ? -13.633 -0.792 1.005 1.00 97.69 189 GLY A N 1
ATOM 1419 C CA . GLY A 1 189 ? -13.286 -2.077 1.595 1.00 97.69 189 GLY A CA 1
ATOM 1420 C C . GLY A 1 189 ? -11.976 -2.038 2.365 1.00 97.69 189 GLY A C 1
ATOM 1421 O O . GLY A 1 189 ? -11.155 -1.135 2.190 1.00 97.69 189 GLY A O 1
ATOM 1422 N N . THR A 1 190 ? -11.784 -3.053 3.199 1.00 98.69 190 THR A N 1
ATOM 1423 C CA . THR A 1 190 ? -10.559 -3.297 3.961 1.00 98.69 190 THR A CA 1
ATOM 1424 C C . THR A 1 190 ? -10.071 -4.704 3.650 1.00 98.69 190 THR A C 1
ATOM 1426 O O . THR A 1 190 ? -10.864 -5.641 3.660 1.00 98.69 190 THR A O 1
ATOM 1429 N N . LYS A 1 191 ? -8.778 -4.855 3.365 1.00 98.62 191 LYS A N 1
ATOM 1430 C CA . LYS A 1 191 ? -8.103 -6.138 3.153 1.00 98.62 191 LYS A CA 1
ATOM 1431 C C . LYS A 1 191 ? -6.944 -6.232 4.138 1.00 98.62 191 LYS A C 1
ATOM 1433 O O . LYS A 1 191 ? -6.126 -5.319 4.226 1.00 98.62 191 LYS A O 1
ATOM 1438 N N . MET A 1 192 ? -6.902 -7.305 4.913 1.00 98.62 192 MET A N 1
ATOM 1439 C CA . MET A 1 192 ? -5.976 -7.497 6.021 1.00 98.62 192 MET A CA 1
ATOM 1440 C C . MET A 1 192 ? -5.113 -8.739 5.824 1.00 98.62 192 MET A C 1
ATOM 1442 O O . MET A 1 192 ? -5.509 -9.704 5.172 1.00 98.62 192 MET A O 1
ATOM 1446 N N . THR A 1 193 ? -3.928 -8.723 6.419 1.00 98.56 193 THR A N 1
ATOM 1447 C CA . THR A 1 193 ? -3.068 -9.899 6.551 1.00 98.56 193 THR A CA 1
ATOM 1448 C C . THR A 1 193 ? -2.322 -9.871 7.883 1.00 98.56 193 THR A C 1
ATOM 1450 O O . THR A 1 193 ? -2.086 -8.803 8.460 1.00 98.56 193 THR A O 1
ATOM 1453 N N . GLY A 1 194 ? -1.976 -11.052 8.386 1.00 97.69 194 GLY A N 1
ATOM 1454 C CA . GLY A 1 194 ? -1.223 -11.246 9.618 1.00 97.69 194 GLY A CA 1
ATOM 1455 C C . GLY A 1 194 ? 0.102 -11.944 9.342 1.00 97.69 194 GLY A C 1
ATOM 1456 O O . GLY A 1 194 ? 0.185 -12.837 8.506 1.00 97.69 194 GLY A O 1
ATOM 1457 N N . MET A 1 195 ? 1.143 -11.541 10.062 1.00 96.44 195 MET A N 1
ATOM 1458 C CA . MET A 1 195 ? 2.473 -12.135 9.981 1.00 96.44 195 MET A CA 1
ATOM 1459 C C . MET A 1 195 ? 3.062 -12.366 11.364 1.00 96.44 195 MET A C 1
ATOM 1461 O O . MET A 1 195 ? 2.716 -11.698 12.345 1.00 96.44 195 MET A O 1
ATOM 1465 N N . HIS A 1 196 ? 4.053 -13.253 11.418 1.00 97.38 196 HIS A N 1
ATOM 1466 C CA . HIS A 1 196 ? 4.938 -13.334 12.567 1.00 97.38 196 HIS A CA 1
ATOM 1467 C C . HIS A 1 196 ? 5.652 -12.001 12.813 1.00 97.38 196 HIS A C 1
ATOM 1469 O O . HIS A 1 196 ? 5.834 -11.161 11.931 1.00 97.38 196 HIS A O 1
ATOM 1475 N N . ARG A 1 197 ? 6.031 -11.793 14.068 1.00 96.56 197 ARG A N 1
ATOM 1476 C CA . ARG A 1 197 ? 6.649 -10.561 14.549 1.00 96.56 197 ARG A CA 1
ATOM 1477 C C . ARG A 1 197 ? 7.602 -10.892 15.679 1.00 96.56 197 ARG A C 1
ATOM 1479 O O . ARG A 1 197 ? 7.371 -11.844 16.426 1.00 96.56 197 ARG A O 1
ATOM 1486 N N . LEU A 1 198 ? 8.614 -10.052 15.864 1.00 96.44 198 LEU A N 1
ATOM 1487 C CA . LEU A 1 198 ? 9.428 -10.098 17.073 1.00 96.44 198 LEU A CA 1
ATOM 1488 C C . LEU A 1 198 ? 8.514 -9.921 18.305 1.00 96.44 198 LEU A C 1
ATOM 1490 O O . LEU A 1 198 ? 7.669 -9.025 18.298 1.00 96.44 198 LEU A O 1
ATOM 1494 N N . PRO A 1 199 ? 8.662 -10.696 19.396 1.00 96.44 199 PRO A N 1
ATOM 1495 C CA . PRO A 1 199 ? 7.800 -10.561 20.571 1.00 96.44 199 PRO A CA 1
ATOM 1496 C C . PRO A 1 199 ? 7.781 -9.162 21.194 1.00 96.44 199 PRO A C 1
ATOM 1498 O O . PRO A 1 199 ? 6.768 -8.792 21.783 1.00 96.44 199 PRO A O 1
ATOM 1501 N N . ALA A 1 200 ? 8.840 -8.364 21.030 1.00 96.69 200 ALA A N 1
ATOM 1502 C CA . ALA A 1 200 ? 8.912 -6.971 21.484 1.00 96.69 200 ALA A CA 1
ATOM 1503 C C . ALA A 1 200 ? 8.280 -5.958 20.505 1.00 96.69 200 ALA A C 1
ATOM 1505 O O . ALA A 1 200 ? 7.942 -4.850 20.907 1.00 96.69 200 ALA A O 1
ATOM 1506 N N . SER A 1 201 ? 8.067 -6.333 19.242 1.00 96.69 201 SER A N 1
ATOM 1507 C CA . SER A 1 201 ? 7.508 -5.462 18.204 1.00 96.69 201 SER A CA 1
ATOM 1508 C C . SER A 1 201 ? 6.079 -5.880 17.869 1.00 96.69 201 SER A C 1
ATOM 1510 O O . SER A 1 201 ? 5.764 -7.064 17.780 1.00 96.69 201 SER A O 1
ATOM 1512 N N . PHE A 1 202 ? 5.175 -4.919 17.712 1.00 98.25 202 PHE A N 1
ATOM 1513 C CA . PHE A 1 202 ? 3.822 -5.162 17.211 1.00 98.25 202 PHE A CA 1
ATOM 1514 C C . PHE A 1 202 ? 3.456 -3.999 16.302 1.00 98.25 202 PHE A C 1
ATOM 1516 O O . PHE A 1 202 ? 2.944 -2.986 16.768 1.00 98.25 202 PHE A O 1
ATOM 1523 N N . PHE A 1 203 ? 3.776 -4.129 15.018 1.00 98.62 203 PHE A N 1
ATOM 1524 C CA . PHE A 1 203 ? 3.447 -3.108 14.036 1.00 98.62 203 PHE A CA 1
ATOM 1525 C C . PHE A 1 203 ? 2.088 -3.381 13.399 1.00 98.62 203 PHE A C 1
ATOM 1527 O O . PHE A 1 203 ? 1.729 -4.532 13.150 1.00 98.62 203 PHE A O 1
ATOM 1534 N N . VAL A 1 204 ? 1.343 -2.309 13.148 1.00 98.81 204 VAL A N 1
ATOM 1535 C CA . VAL A 1 204 ? 0.147 -2.316 12.305 1.00 98.81 204 VAL A CA 1
ATOM 1536 C C . VAL A 1 204 ? 0.366 -1.277 11.222 1.00 98.81 204 VAL A C 1
ATOM 1538 O O . VAL A 1 204 ? 0.425 -0.087 11.532 1.00 98.81 204 VAL A O 1
ATOM 1541 N N . SER A 1 205 ? 0.516 -1.723 9.979 1.00 98.88 205 SER A N 1
ATOM 1542 C CA . SER A 1 205 ? 0.698 -0.842 8.822 1.00 98.88 205 SER A CA 1
ATOM 1543 C C . SER A 1 205 ? -0.597 -0.743 8.040 1.00 98.88 205 SER A C 1
ATOM 1545 O O . SER A 1 205 ? -1.230 -1.760 7.771 1.00 98.88 205 SER A O 1
ATOM 1547 N N . VAL A 1 206 ? -0.974 0.475 7.676 1.00 98.81 206 VAL A N 1
ATOM 1548 C CA . VAL A 1 206 ? -2.173 0.816 6.916 1.00 98.81 206 VAL A CA 1
ATOM 1549 C C . VAL A 1 206 ? -1.729 1.521 5.643 1.00 98.81 206 VAL A C 1
ATOM 1551 O O . VAL A 1 206 ? -1.197 2.630 5.676 1.00 98.81 206 VAL A O 1
ATOM 1554 N N . SER A 1 207 ? -1.954 0.877 4.507 1.00 98.62 207 SER A N 1
ATOM 1555 C CA . SER A 1 207 ? -1.809 1.471 3.185 1.00 98.62 207 SER A CA 1
ATOM 1556 C C . SER A 1 207 ? -3.176 1.897 2.675 1.00 98.62 207 SER A C 1
ATOM 1558 O O . SER A 1 207 ? -4.080 1.078 2.528 1.00 98.62 207 SER A O 1
ATOM 1560 N N . TYR A 1 208 ? -3.320 3.186 2.380 1.00 97.50 208 TYR A N 1
ATOM 1561 C CA . TYR A 1 208 ? -4.526 3.722 1.765 1.00 97.50 208 TYR A CA 1
ATOM 1562 C C . TYR A 1 208 ? -4.388 3.672 0.243 1.00 97.50 208 TYR A C 1
ATOM 1564 O O . TYR A 1 208 ? -3.395 4.146 -0.319 1.00 97.50 208 TYR A O 1
ATOM 1572 N N . MET A 1 209 ? -5.378 3.115 -0.443 1.00 97.25 209 MET A N 1
ATOM 1573 C CA . MET A 1 209 ? -5.474 3.139 -1.898 1.00 97.25 209 MET A CA 1
ATOM 1574 C C . MET A 1 209 ? -6.634 4.034 -2.312 1.00 97.25 209 MET A C 1
ATOM 1576 O O . MET A 1 209 ? -7.742 3.879 -1.815 1.00 97.25 209 MET A O 1
ATOM 1580 N N . CYS A 1 210 ? -6.383 4.971 -3.224 1.00 95.19 210 CYS A N 1
ATOM 1581 C CA . CYS A 1 210 ? -7.434 5.833 -3.761 1.00 95.19 210 CYS A CA 1
ATOM 1582 C C . CYS A 1 210 ? -8.450 5.031 -4.584 1.00 95.19 210 CYS A C 1
ATOM 1584 O O . CYS A 1 210 ? -8.142 3.933 -5.054 1.00 95.19 210 CYS A O 1
ATOM 1586 N N . TRP A 1 211 ? -9.614 5.626 -4.855 1.00 93.00 211 TRP A N 1
ATOM 1587 C CA . TRP A 1 211 ? -10.661 5.013 -5.684 1.00 93.00 211 TRP A CA 1
ATOM 1588 C C . TRP A 1 211 ? -10.179 4.550 -7.071 1.00 93.00 211 TRP A C 1
ATOM 1590 O O . TRP A 1 211 ? -10.779 3.658 -7.660 1.00 93.00 211 TRP A O 1
ATOM 1600 N N . ALA A 1 212 ? -9.085 5.123 -7.594 1.00 92.25 212 ALA A N 1
ATOM 1601 C CA . ALA A 1 212 ? -8.510 4.699 -8.867 1.00 92.25 212 ALA A CA 1
ATOM 1602 C C . ALA A 1 212 ? -8.003 3.244 -8.838 1.00 92.25 212 ALA A C 1
ATOM 1604 O O . ALA A 1 212 ? -7.956 2.628 -9.897 1.00 92.25 212 ALA A O 1
ATOM 1605 N N . HIS A 1 213 ? -7.583 2.735 -7.665 1.00 92.94 213 HIS A N 1
ATOM 1606 C CA . HIS A 1 213 ? -7.159 1.348 -7.371 1.00 92.94 213 HIS A CA 1
ATOM 1607 C C . HIS A 1 213 ? -6.535 0.595 -8.562 1.00 92.94 213 HIS A C 1
ATOM 1609 O O . HIS A 1 213 ? -6.925 -0.518 -8.904 1.00 92.94 213 HIS A O 1
ATOM 1615 N N . ARG A 1 214 ? -5.545 1.221 -9.208 1.00 95.25 214 ARG A N 1
ATOM 1616 C CA . ARG A 1 214 ? -4.949 0.754 -10.468 1.00 95.25 214 ARG A CA 1
ATOM 1617 C C . ARG A 1 214 ? -3.982 -0.392 -10.207 1.00 95.25 214 AR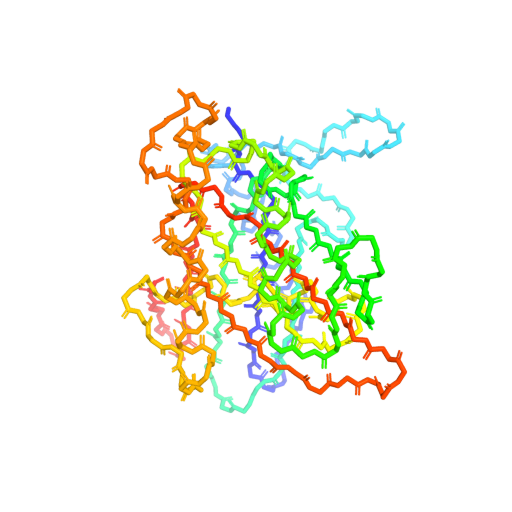G A C 1
ATOM 1619 O O . ARG A 1 214 ? -2.869 -0.160 -9.726 1.00 95.25 214 ARG A O 1
ATOM 1626 N N . ARG A 1 215 ? -4.401 -1.606 -10.542 1.00 95.50 215 ARG A N 1
ATOM 1627 C CA . ARG A 1 215 ? -3.595 -2.818 -10.414 1.00 95.50 215 ARG A CA 1
ATOM 1628 C C . ARG A 1 215 ? -3.937 -3.830 -11.498 1.00 95.50 215 ARG A C 1
ATOM 1630 O O . ARG A 1 215 ? -5.059 -3.825 -12.002 1.00 95.50 215 ARG A O 1
ATOM 1637 N N . ARG A 1 216 ? -2.981 -4.686 -11.832 1.00 96.31 216 ARG A N 1
ATOM 1638 C CA . ARG A 1 216 ? -3.142 -5.773 -12.801 1.00 96.31 216 ARG A CA 1
ATOM 1639 C C . ARG A 1 216 ? -2.157 -6.886 -12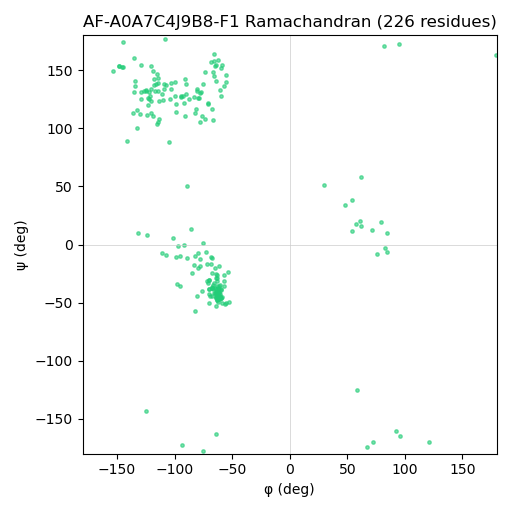.471 1.00 96.31 216 ARG A C 1
ATOM 1641 O O . ARG A 1 216 ? -1.059 -6.590 -12.002 1.00 96.31 216 ARG A O 1
ATOM 1648 N N . ARG A 1 217 ? -2.529 -8.124 -12.765 1.00 97.62 217 ARG A N 1
ATOM 1649 C CA . ARG A 1 217 ? -1.622 -9.269 -12.743 1.00 97.62 217 ARG A CA 1
ATOM 1650 C C . ARG A 1 217 ? -1.354 -9.737 -14.165 1.00 97.62 217 ARG A C 1
ATOM 1652 O O . ARG A 1 217 ? -2.265 -9.793 -14.988 1.00 97.62 217 ARG A O 1
ATOM 1659 N N . MET A 1 218 ? -0.104 -10.069 -14.448 1.00 98.06 218 MET A N 1
ATOM 1660 C CA . MET A 1 218 ? 0.311 -10.774 -15.656 1.00 98.06 218 MET A CA 1
ATOM 1661 C C . MET A 1 218 ? 0.900 -12.120 -15.247 1.00 98.06 218 MET A C 1
ATOM 1663 O O . MET A 1 218 ? 1.734 -12.171 -14.347 1.00 98.06 218 MET A O 1
ATOM 1667 N N . ILE A 1 219 ? 0.478 -13.185 -15.913 1.00 98.06 219 ILE A N 1
ATOM 1668 C CA . ILE A 1 219 ? 0.954 -14.549 -15.700 1.00 98.06 219 ILE A CA 1
ATOM 1669 C C . ILE A 1 219 ? 1.527 -15.030 -17.028 1.00 98.06 219 ILE A C 1
ATOM 1671 O O . ILE A 1 219 ? 0.864 -14.925 -18.059 1.00 98.06 219 ILE A O 1
ATOM 1675 N N . VAL A 1 220 ? 2.757 -15.528 -17.008 1.00 97.31 220 VAL A N 1
ATOM 1676 C CA . VAL A 1 220 ? 3.451 -16.065 -18.178 1.00 97.31 220 VAL A CA 1
ATOM 1677 C C . VAL A 1 220 ? 3.809 -17.515 -17.897 1.00 97.31 220 VAL A C 1
ATOM 1679 O O . VAL A 1 220 ? 4.493 -17.798 -16.913 1.00 97.31 220 VAL A O 1
ATOM 1682 N N . HIS A 1 221 ? 3.351 -18.418 -18.758 1.00 95.50 221 HIS A N 1
ATOM 1683 C CA . HIS A 1 221 ? 3.630 -19.850 -18.678 1.00 95.50 221 HIS A CA 1
ATOM 1684 C C . HIS A 1 221 ? 3.967 -20.364 -20.082 1.00 95.50 221 HIS A C 1
ATOM 1686 O O . HIS A 1 221 ? 3.124 -20.350 -20.982 1.00 95.50 221 HIS A O 1
ATOM 1692 N N . GLY A 1 222 ? 5.222 -20.774 -20.286 1.00 91.19 222 GLY A N 1
ATOM 1693 C CA . GLY A 1 222 ? 5.754 -21.028 -21.627 1.00 91.19 222 GLY A CA 1
ATOM 1694 C C . GLY A 1 222 ? 5.662 -19.777 -22.509 1.00 91.19 222 GLY A C 1
ATOM 1695 O O . GLY A 1 222 ? 6.127 -18.707 -22.120 1.00 91.19 222 GLY A O 1
ATOM 1696 N N . ASP A 1 223 ? 5.029 -19.911 -23.676 1.00 92.94 223 ASP A N 1
ATOM 1697 C CA . ASP A 1 223 ? 4.789 -18.807 -24.619 1.00 92.94 223 ASP A CA 1
ATOM 1698 C C . ASP A 1 223 ? 3.437 -18.098 -24.399 1.00 92.94 223 ASP A C 1
ATOM 1700 O O . ASP A 1 223 ? 3.094 -17.154 -25.116 1.00 92.94 223 ASP A O 1
ATOM 1704 N N . GLU A 1 224 ? 2.643 -18.543 -23.421 1.00 96.56 224 GLU A N 1
ATOM 1705 C CA . GLU A 1 224 ? 1.329 -17.973 -23.141 1.00 96.56 224 GLU A CA 1
ATOM 1706 C C . GLU A 1 224 ? 1.405 -16.835 -22.126 1.00 96.56 224 GLU A C 1
ATOM 1708 O O . GLU A 1 224 ? 2.087 -16.929 -21.103 1.00 96.56 224 GLU A O 1
ATOM 1713 N N . VAL A 1 225 ? 0.641 -15.769 -22.386 1.00 97.19 225 VAL A N 1
ATOM 1714 C CA . VAL A 1 225 ? 0.507 -14.618 -21.489 1.00 97.19 225 VAL A CA 1
ATOM 1715 C C . VAL A 1 225 ? -0.962 -14.404 -21.145 1.00 97.19 225 VAL A C 1
ATOM 1717 O O . VAL A 1 225 ? -1.785 -14.127 -22.020 1.00 97.19 225 VAL A O 1
ATOM 1720 N N . HIS A 1 226 ? -1.273 -14.476 -19.854 1.00 97.06 226 HIS A N 1
ATOM 1721 C CA . HIS A 1 226 ? -2.604 -14.274 -19.286 1.00 97.06 226 HIS A CA 1
ATOM 1722 C C . HIS A 1 226 ? -2.617 -13.031 -18.388 1.00 97.06 226 HIS A C 1
ATOM 1724 O O . HIS A 1 226 ? -1.621 -12.709 -17.740 1.00 97.06 226 HIS A O 1
ATOM 1730 N N . TYR A 1 227 ? -3.745 -12.316 -18.337 1.00 95.88 227 TYR A N 1
ATOM 1731 C CA . TYR A 1 227 ? -3.884 -11.096 -17.535 1.00 95.88 227 TYR A CA 1
ATOM 1732 C C . TYR A 1 227 ? -5.131 -11.131 -16.645 1.00 95.88 227 TYR A C 1
ATOM 1734 O O . TYR A 1 227 ? -6.239 -11.317 -17.155 1.00 95.88 227 TYR A O 1
ATOM 1742 N N . GLU A 1 228 ? -4.971 -10.815 -15.356 1.00 91.75 228 GLU A N 1
ATOM 1743 C CA . GLU A 1 228 ? -6.050 -10.744 -14.349 1.00 91.75 228 GLU A CA 1
ATOM 1744 C C . GLU A 1 228 ? -6.204 -9.359 -13.720 1.00 91.75 228 GLU A C 1
ATOM 1746 O O . GLU A 1 228 ? -5.217 -8.593 -13.621 1.00 91.75 228 GLU A O 1
#

Solvent-accessible surface area (backbone atoms only — not comparable to full-atom values): 11854 Å² total; per-residue (Å²): 124,88,53,34,50,52,39,38,42,35,38,32,25,75,91,63,58,65,68,59,51,48,53,52,53,53,50,50,47,32,50,37,25,74,71,63,78,33,55,60,68,29,55,41,92,88,75,71,47,64,59,70,31,42,48,58,66,90,66,34,51,34,72,46,80,41,79,38,89,67,71,48,34,37,40,40,38,36,39,49,38,64,58,13,54,73,45,36,46,74,45,63,41,60,31,75,93,74,71,18,48,87,45,72,71,16,51,52,49,54,53,48,48,40,53,62,72,29,49,19,57,26,49,20,36,18,36,39,7,30,13,38,18,33,54,84,62,59,10,46,52,47,3,50,56,40,60,74,57,59,90,89,60,74,54,91,51,68,69,58,33,53,47,26,53,50,52,28,54,55,48,19,68,68,44,34,4,45,57,36,76,37,53,73,41,27,40,79,37,43,34,71,50,78,50,73,47,55,92,89,50,36,32,41,18,38,32,43,34,26,63,77,68,46,63,42,35,37,39,34,50,86,93,45,79,47,77,92

Foldseek 3Di:
DAQAAKAKEKAAEPPDDPVVVVVVVLVVQQVCLVVVVHPQPDADPPPRDGPSRQDDPCVGNNYHYDYDHDHKMKMKIWGFGPFLQVLKDKDWPPDVVQNAHLDLSSLLSVLLVSLVVCLQTQFPPWEKQKEKADDPPVRQVNSVVQLPDDLPDADPDPVVRVSFVVSQQVSQVVQLHGSRPGDRGRYSTYGYDYDHHDPNTIMMIIRIHHPVSDIKMWMDHPNDIDID

Nearest PDB structures (foldseek):
  7xky-assembly1_A  TM=9.145E-01  e=1.284E-23  Methanocaldococcus jannaschii
  6uqm-assembly1_A  TM=8.014E-01  e=5.988E-14  Leishmania major strain Friedlin
  6uq9-assembly1_A  TM=7.915E-01  e=6.368E-14  Leishmania major strain Friedlin
  6uqm-assembly1_B  TM=8.038E-01  e=3.151E-13  Leishmania major strain Friedlin
  6uq9-assembly1_B  TM=8.037E-01  e=3.789E-13  Leishmania major strain Friedlin

Sequence (228 aa):
QDTGTPIFYVHHPEGWSTRKLREQIRAAVVEATRKSYLRPNAVDSLTDKNSGNNLGDDAFPTIHFEEVEGDTLTVDFMMKGGGCENVGAQYSLPNSQLGAGRDLAGVRKVVLDAVQKAQGQGCAPGVLGVAIGGDRGSSYYRSKEVLFRKMDDVNPDPELAKLEARLTDEANQLGIGPMGFGGKTTVLGTKMTGMHRLPASFFVSVSYMCWAHRRRRMIVHGDEVHYE

pLDDT: mean 97.04, std 1.82, range [83.69, 98.88]

Radius of gyration: 18.46 Å; Cα contacts (8 Å, |Δi|>4): 491; chains: 1; bounding box: 41×43×50 Å

Mean predicted aligned error: 3.01 Å

Secondary structure (DSSP, 8-state):
----EEEEEEEEETT--HHHHHHHHHHHHHHHHHTTSS----B-TTT--B-SSS--STTSSEEEEEEESSSEEEEEEEEE-HHHHTT-EEEESSBTTTTB-SSHHHHHHHHHHHHHHHTTTTTSSEEEEEEESS-HHHHHHHHHHGGGS-TT---SSHHHHHHHHHHHHHHHHTS--GGGS-SS-SEEEEEEEE----TT--EEEEEEE-TT--EEEEEEETTEEEE-